Protein AF-A0A0R2QUX4-F1 (afdb_monomer_lite)

Sequence (357 aa):
MTDDYILVKKSEFIKSAIEKLKELKKSTILVEENGQVCGIITEKDILKRVAFNANEQTTVNQVMSQPVKFVYDDDLLFHAVGKMRKLNLHHLPVFDMNSKVLGMIDMNTALTAELGDLVFQIDHMTYDEQDVSGLIKIKQQQIDLAENLLNRNVYPGDISYLLSFLNNVIYRRAIRLAEKRVKDKHIIKEIPNFSVIVMGSGGRMESFLHPDQDNGLIYETNVNEDPKKIDLYFEELAKDFTKTLDDCGIPLCKGDLMASNLLWRKSLPEWKAQVEQWLKNHAPQDMRHIDMLYDFRSVYGKIELAEELRSFINDKLQEKKLLKFLYFSEEES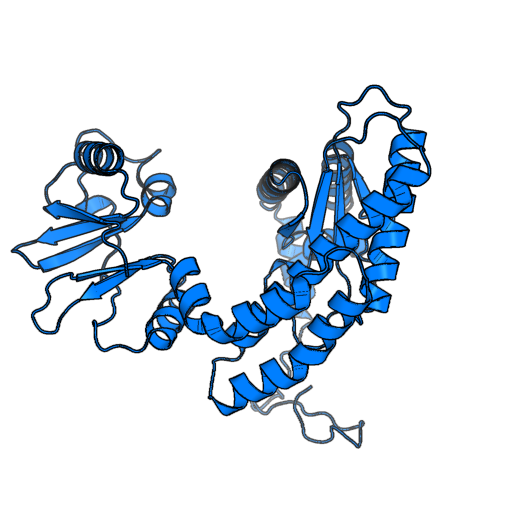DAAIGFFGQFIVEKNDNENKGFLN

Radius of gyration: 24.09 Å; chains: 1; bounding box: 62×50×66 Å

Structure (mmCIF, N/CA/C/O backbone):
data_AF-A0A0R2QUX4-F1
#
_entry.id   AF-A0A0R2QUX4-F1
#
loop_
_atom_site.group_PDB
_atom_site.id
_atom_site.type_symbol
_atom_site.label_atom_id
_atom_site.label_alt_id
_atom_site.label_comp_id
_atom_site.label_asym_id
_atom_site.label_entity_id
_atom_site.label_seq_id
_atom_site.pdbx_PDB_ins_code
_atom_site.Cartn_x
_atom_site.Cartn_y
_atom_site.Cartn_z
_atom_site.occupancy
_atom_site.B_iso_or_equiv
_atom_site.auth_seq_id
_atom_site.auth_comp_id
_atom_site.auth_asym_id
_atom_site.auth_atom_id
_atom_site.pdbx_PDB_model_num
ATOM 1 N N . MET A 1 1 ? -13.167 -12.373 19.290 1.00 83.06 1 MET A N 1
ATOM 2 C CA . MET A 1 1 ? -12.954 -11.251 20.231 1.00 83.06 1 MET A CA 1
ATOM 3 C C . MET A 1 1 ? -11.770 -11.561 21.132 1.00 83.06 1 MET A C 1
ATOM 5 O O . MET A 1 1 ? -11.431 -12.731 21.273 1.00 83.06 1 MET A O 1
ATOM 9 N N . THR A 1 2 ? -11.132 -10.540 21.692 1.00 87.44 2 THR A N 1
ATOM 10 C CA . THR A 1 2 ? -9.950 -10.641 22.557 1.00 87.44 2 THR A CA 1
ATOM 11 C C . THR A 1 2 ? -10.144 -9.808 23.822 1.00 87.44 2 THR A C 1
ATOM 13 O O . THR A 1 2 ? -10.919 -8.852 23.830 1.00 87.44 2 THR A O 1
ATOM 16 N N . ASP A 1 3 ? -9.378 -10.101 24.871 1.00 91.00 3 ASP A N 1
ATOM 17 C CA . ASP A 1 3 ? -9.329 -9.270 26.082 1.00 91.00 3 ASP A CA 1
ATOM 18 C C . ASP A 1 3 ? -8.387 -8.068 25.905 1.00 91.00 3 ASP A C 1
ATOM 20 O O . ASP A 1 3 ? -7.666 -7.696 26.832 1.00 91.00 3 ASP A O 1
ATOM 24 N N . ASP A 1 4 ? -8.291 -7.499 24.699 1.00 91.31 4 ASP A N 1
ATOM 25 C CA . ASP A 1 4 ? -7.325 -6.444 24.373 1.00 91.31 4 ASP A CA 1
ATOM 26 C C . ASP A 1 4 ? -7.782 -5.045 24.824 1.00 91.31 4 ASP A C 1
ATOM 28 O O . ASP A 1 4 ? -7.896 -4.095 24.049 1.00 91.31 4 ASP A O 1
ATOM 32 N N . TYR A 1 5 ? -8.105 -4.931 26.110 1.00 95.44 5 TYR A N 1
ATOM 33 C CA . TYR A 1 5 ? -8.496 -3.677 26.729 1.00 95.44 5 TYR A CA 1
ATOM 34 C C . TYR A 1 5 ? -8.124 -3.621 28.212 1.00 95.44 5 TYR A C 1
ATOM 36 O O . TYR A 1 5 ? -7.917 -4.640 28.872 1.00 95.44 5 TYR A O 1
ATOM 44 N N . ILE A 1 6 ? -8.084 -2.404 28.752 1.00 96.56 6 ILE A N 1
ATOM 45 C CA . ILE A 1 6 ? -8.136 -2.143 30.192 1.00 96.56 6 ILE A CA 1
ATOM 46 C C . ILE A 1 6 ? -9.386 -1.329 30.526 1.00 96.56 6 ILE A C 1
ATOM 48 O O . ILE A 1 6 ? -9.830 -0.517 29.715 1.00 96.56 6 ILE A O 1
ATOM 52 N N . LEU A 1 7 ? -9.922 -1.512 31.733 1.00 95.69 7 LEU A N 1
ATOM 53 C CA . LEU A 1 7 ? -10.967 -0.651 32.292 1.00 95.69 7 LEU A CA 1
ATOM 54 C C . LEU A 1 7 ? -10.357 0.348 33.277 1.00 95.69 7 LEU A C 1
ATOM 56 O O . LEU A 1 7 ? -9.513 -0.014 34.114 1.00 95.69 7 LEU A O 1
ATOM 60 N N . VAL A 1 8 ? -10.784 1.602 33.153 1.00 96.88 8 VAL A N 1
ATOM 61 C CA . VAL A 1 8 ? -10.384 2.729 34.007 1.00 96.88 8 VAL A CA 1
ATOM 62 C C . VAL A 1 8 ? -11.590 3.614 34.307 1.00 96.88 8 VAL A C 1
ATOM 64 O O . VAL A 1 8 ? -12.500 3.744 33.488 1.00 96.88 8 VAL A O 1
ATOM 67 N N . LYS A 1 9 ? -11.605 4.264 35.471 1.00 96.94 9 LYS A N 1
ATOM 68 C CA . LYS A 1 9 ? -12.654 5.226 35.824 1.00 96.94 9 LYS A CA 1
ATOM 69 C C . LYS A 1 9 ? -12.468 6.529 35.057 1.00 96.94 9 LYS A C 1
ATOM 71 O O . LYS A 1 9 ? -11.354 7.011 34.879 1.00 96.94 9 LYS A O 1
ATOM 76 N N . LYS A 1 10 ? -13.580 7.174 34.712 1.00 95.75 10 LYS A N 1
ATOM 77 C CA . LYS A 1 10 ? -13.631 8.474 34.020 1.00 95.75 10 LYS A CA 1
ATOM 78 C C . LYS A 1 10 ? -12.779 9.583 34.657 1.00 95.75 10 LYS A C 1
ATOM 80 O O . LYS A 1 10 ? -12.284 10.458 33.949 1.00 95.75 10 LYS A O 1
ATOM 85 N N . SER A 1 11 ? -12.592 9.547 35.976 1.00 95.00 11 SER A N 1
ATOM 86 C CA . SER A 1 11 ? -11.791 10.517 36.731 1.00 95.00 11 SER A CA 1
ATOM 87 C C . SER A 1 11 ? -10.290 10.206 36.781 1.00 95.00 11 SER A C 1
ATOM 89 O O . SER A 1 11 ? -9.542 10.994 37.352 1.00 95.00 11 SER A O 1
ATOM 91 N N . GLU A 1 12 ? -9.840 9.061 36.262 1.00 96.69 12 GLU A N 1
ATOM 92 C CA . GLU A 1 12 ? -8.424 8.686 36.289 1.00 96.69 12 GLU A CA 1
ATOM 93 C C . GLU A 1 12 ? -7.586 9.549 35.337 1.00 96.69 12 GLU A C 1
ATOM 95 O O . GLU A 1 12 ? -8.049 10.008 34.286 1.00 96.69 12 GLU A O 1
ATOM 100 N N . PHE A 1 13 ? -6.324 9.763 35.712 1.00 97.06 13 PHE A N 1
ATOM 101 C CA . PHE A 1 13 ? -5.363 10.488 34.889 1.00 97.06 13 PHE A CA 1
ATOM 102 C C . PHE A 1 13 ? -4.908 9.639 33.702 1.00 97.06 13 PHE A C 1
ATOM 104 O O . PHE A 1 13 ? -4.605 8.452 33.843 1.00 97.06 13 PHE A O 1
ATOM 111 N N . ILE A 1 14 ? -4.799 10.269 32.528 1.00 96.44 14 ILE A N 1
ATOM 112 C CA . ILE A 1 14 ? -4.415 9.581 31.290 1.00 96.44 14 ILE A CA 1
ATOM 113 C C . ILE A 1 14 ? -3.019 8.953 31.387 1.00 96.44 14 ILE A C 1
ATOM 115 O O . ILE A 1 14 ? -2.798 7.869 30.857 1.00 96.44 14 ILE A O 1
ATOM 119 N N . LYS A 1 15 ? -2.095 9.589 32.119 1.00 94.56 15 LYS A N 1
ATOM 120 C CA . LYS A 1 15 ? -0.733 9.085 32.342 1.00 94.56 15 LYS A CA 1
ATOM 121 C C . LYS A 1 15 ? -0.748 7.706 33.012 1.00 94.56 15 LYS A C 1
ATOM 123 O O . LYS A 1 15 ? -0.183 6.762 32.470 1.00 94.56 15 LYS A O 1
ATOM 128 N N . SER A 1 16 ? -1.476 7.573 34.121 1.00 94.94 16 SER A N 1
ATOM 129 C CA . SER A 1 16 ? -1.623 6.304 34.845 1.00 94.94 16 SER A CA 1
ATOM 130 C C . SER A 1 16 ? -2.344 5.243 34.010 1.00 94.94 16 SER A C 1
ATOM 132 O O . SER A 1 16 ? -1.977 4.071 34.046 1.00 94.94 16 SER A O 1
ATOM 134 N N . ALA A 1 17 ? -3.336 5.647 33.209 1.00 96.12 17 ALA A N 1
ATOM 135 C CA . ALA A 1 17 ? -4.025 4.732 32.304 1.00 96.12 17 ALA A CA 1
ATOM 136 C C . ALA A 1 17 ? -3.086 4.187 31.208 1.00 96.12 17 ALA A C 1
ATOM 138 O O . ALA A 1 17 ? -3.115 2.992 30.930 1.00 96.12 17 ALA A O 1
ATOM 139 N N . ILE A 1 18 ? -2.212 5.023 30.631 1.00 95.50 18 ILE A N 1
ATOM 140 C CA . ILE A 1 18 ? -1.210 4.607 29.632 1.00 95.50 18 ILE A CA 1
ATOM 141 C C . ILE A 1 18 ? -0.134 3.705 30.252 1.00 95.50 18 ILE A C 1
ATOM 143 O O . ILE A 1 18 ? 0.276 2.726 29.629 1.00 95.50 18 ILE A O 1
ATOM 147 N N . GLU A 1 19 ? 0.314 3.995 31.476 1.00 94.56 19 GLU A N 1
ATOM 148 C CA . GLU A 1 19 ? 1.256 3.136 32.207 1.00 94.56 19 GLU A CA 1
ATOM 149 C C . GLU A 1 19 ? 0.671 1.733 32.413 1.00 94.56 19 GLU A C 1
ATOM 151 O O . GLU A 1 19 ? 1.313 0.741 32.066 1.00 94.56 19 GLU A O 1
ATOM 156 N N . LYS A 1 20 ? -0.586 1.659 32.866 1.00 95.75 20 LYS A N 1
ATOM 157 C CA . LYS A 1 20 ? -1.326 0.401 33.024 1.00 95.75 20 LYS A CA 1
ATOM 158 C C . LYS A 1 20 ? -1.537 -0.321 31.690 1.00 95.75 20 LYS A C 1
ATOM 160 O O . LYS A 1 20 ? -1.396 -1.540 31.623 1.00 95.75 20 LYS A O 1
ATOM 165 N N . LEU A 1 21 ? -1.848 0.421 30.625 1.00 95.06 21 LEU A N 1
ATOM 166 C CA . LEU A 1 21 ? -2.025 -0.111 29.271 1.00 95.06 21 LEU A CA 1
ATOM 167 C C . LEU A 1 21 ? -0.736 -0.796 28.782 1.00 95.06 21 LEU A C 1
ATOM 169 O O . LEU A 1 21 ? -0.772 -1.931 28.304 1.00 95.06 21 LEU A O 1
ATOM 173 N N . LYS A 1 22 ? 0.410 -0.135 28.987 1.00 93.62 22 LYS A N 1
ATOM 174 C CA . LYS A 1 22 ? 1.741 -0.653 28.650 1.00 93.62 22 LYS A CA 1
ATOM 175 C C . LYS A 1 22 ? 2.120 -1.874 29.488 1.00 93.62 22 LYS A C 1
ATOM 177 O O . LYS A 1 22 ? 2.614 -2.853 28.933 1.00 93.62 22 LYS A O 1
ATOM 182 N N . GLU A 1 23 ? 1.915 -1.822 30.804 1.00 94.88 23 GLU A N 1
ATOM 183 C CA . GLU A 1 23 ? 2.241 -2.920 31.725 1.00 94.88 23 GLU A CA 1
ATOM 184 C C . GLU A 1 23 ? 1.475 -4.199 31.366 1.00 94.88 23 GLU A C 1
ATOM 186 O O . GLU A 1 23 ? 2.059 -5.280 31.278 1.00 94.88 23 GLU A O 1
ATOM 191 N N . LEU A 1 24 ? 0.179 -4.058 31.082 1.00 93.81 24 LEU A N 1
ATOM 192 C CA . LEU A 1 24 ? -0.704 -5.171 30.738 1.00 93.81 24 LEU A CA 1
ATOM 193 C C . LEU A 1 24 ? -0.629 -5.583 29.259 1.00 93.81 24 LEU A C 1
ATOM 195 O O . LEU A 1 24 ? -1.313 -6.531 28.870 1.00 93.81 24 LEU A O 1
ATOM 199 N N . LYS A 1 25 ? 0.204 -4.902 28.455 1.00 92.69 25 LYS A N 1
ATOM 200 C CA . LYS A 1 25 ? 0.377 -5.123 27.009 1.00 92.69 25 LYS A CA 1
ATOM 201 C C . LYS A 1 25 ? -0.960 -5.154 26.265 1.00 92.69 25 LYS A C 1
ATOM 203 O O . LYS A 1 25 ? -1.260 -6.114 25.557 1.00 92.69 25 LYS A O 1
ATOM 208 N N . LYS A 1 26 ? -1.772 -4.126 26.493 1.00 93.19 26 LYS A N 1
ATOM 209 C CA . LYS A 1 26 ? -3.070 -3.930 25.841 1.00 93.19 26 LYS A CA 1
ATOM 210 C C . LYS A 1 26 ? -3.000 -2.737 24.892 1.00 93.19 26 LYS A C 1
ATOM 212 O O . LYS A 1 26 ? -2.132 -1.888 25.068 1.00 93.19 26 LYS A O 1
ATOM 217 N N . SER A 1 27 ? -3.939 -2.630 23.958 1.00 90.12 27 SER A N 1
ATOM 218 C CA . SER A 1 27 ? -3.966 -1.529 22.976 1.00 90.12 27 SER A CA 1
ATOM 219 C C . SER A 1 27 ? -5.180 -0.597 23.095 1.00 90.12 27 SER A C 1
ATOM 221 O O . SER A 1 27 ? -5.194 0.489 22.507 1.00 90.12 27 SER A O 1
ATOM 223 N N . THR A 1 28 ? -6.189 -0.955 23.900 1.00 94.88 28 THR A N 1
ATOM 224 C CA . THR A 1 28 ? -7.402 -0.139 24.095 1.00 94.88 28 THR A CA 1
ATOM 225 C C . THR A 1 28 ? -7.674 0.183 25.569 1.00 94.88 28 THR A C 1
ATOM 227 O O . THR A 1 28 ? -7.522 -0.655 26.455 1.00 94.88 28 THR A O 1
ATOM 230 N N . ILE A 1 29 ? -8.136 1.403 25.847 1.00 97.06 29 ILE A N 1
ATOM 231 C CA . ILE A 1 29 ? -8.654 1.819 27.154 1.00 97.06 29 ILE A CA 1
ATOM 232 C C . ILE A 1 29 ? -10.165 2.020 27.025 1.00 97.06 29 ILE A C 1
ATOM 234 O O . ILE A 1 29 ? -10.618 2.863 26.248 1.00 97.06 29 ILE A O 1
ATOM 238 N N . LEU A 1 30 ? -10.941 1.282 27.813 1.00 97.19 30 LEU A N 1
ATOM 239 C CA . LEU A 1 30 ? -12.366 1.524 28.009 1.00 97.19 30 LEU A CA 1
ATOM 240 C C . LEU A 1 30 ? -12.574 2.312 29.300 1.00 97.19 30 LEU A C 1
ATOM 242 O O . LEU A 1 30 ? -12.010 1.997 30.349 1.00 97.19 30 LEU A O 1
ATOM 246 N N . VAL A 1 31 ? -13.368 3.372 29.199 1.00 97.25 31 VAL A N 1
ATOM 247 C CA . VAL A 1 31 ? -13.615 4.314 30.288 1.00 97.25 31 VAL A CA 1
ATOM 248 C C . VAL A 1 31 ? -14.982 4.034 30.884 1.00 97.25 31 VAL A C 1
ATOM 250 O O . VAL A 1 31 ? -15.975 4.033 30.158 1.00 97.25 31 VAL A O 1
ATOM 253 N N . GLU A 1 32 ? -15.034 3.839 32.198 1.00 95.06 32 GLU A N 1
ATOM 254 C CA . GLU A 1 32 ? -16.258 3.565 32.948 1.00 95.06 32 GLU A CA 1
ATOM 255 C C . GLU A 1 32 ? -16.668 4.713 33.875 1.00 95.06 32 GLU A C 1
ATOM 257 O O . GLU A 1 32 ? -15.847 5.389 34.505 1.00 95.06 32 GLU A O 1
ATOM 262 N N . GLU A 1 33 ? -17.979 4.876 34.024 1.00 94.06 33 GLU A N 1
ATOM 263 C CA . GLU A 1 33 ? -18.625 5.712 35.029 1.00 94.06 33 GLU A CA 1
ATOM 264 C C . GLU A 1 33 ? -19.802 4.928 35.623 1.00 94.06 33 GLU A C 1
ATOM 266 O O . GLU A 1 33 ? -20.635 4.401 34.893 1.00 94.06 33 GLU A O 1
ATOM 271 N N . ASN A 1 34 ? -19.857 4.803 36.953 1.00 88.44 34 ASN A N 1
ATOM 272 C CA . ASN A 1 34 ? -20.909 4.061 37.667 1.00 88.44 34 ASN A CA 1
ATOM 273 C C . ASN A 1 34 ? -21.119 2.608 37.185 1.00 88.44 34 ASN A C 1
ATOM 275 O O . ASN A 1 34 ? -22.238 2.103 37.198 1.00 88.44 34 ASN A O 1
ATOM 279 N N . GLY A 1 35 ? -20.040 1.933 36.773 1.00 84.06 35 GLY A N 1
ATOM 280 C CA . GLY A 1 35 ? -20.087 0.547 36.292 1.00 84.06 35 GLY A CA 1
ATOM 281 C C . GLY A 1 35 ? -20.598 0.388 34.858 1.00 84.06 35 GLY A C 1
ATOM 282 O O . GLY A 1 35 ? -20.882 -0.731 34.448 1.00 84.06 35 GLY A O 1
ATOM 283 N N . GLN A 1 36 ? -20.723 1.484 34.103 1.00 88.50 36 GLN A N 1
ATOM 284 C CA . GLN A 1 36 ? -21.051 1.463 32.679 1.00 88.50 36 GLN A CA 1
ATOM 285 C C . GLN A 1 36 ? -19.925 2.086 31.863 1.00 88.50 36 GLN A C 1
ATOM 287 O O . GLN A 1 36 ? -19.406 3.150 32.207 1.00 88.50 36 GLN A O 1
ATOM 292 N N . VAL A 1 37 ? -19.577 1.448 30.748 1.00 94.31 37 VAL A N 1
ATOM 293 C CA . VAL A 1 37 ? -18.603 1.992 29.801 1.00 94.31 37 VAL A CA 1
ATOM 294 C C . VAL A 1 37 ? -19.206 3.183 29.061 1.00 94.31 37 VAL A C 1
ATOM 296 O O . VAL A 1 37 ? -20.216 3.063 28.370 1.00 94.31 37 VAL A O 1
ATOM 299 N N . CYS A 1 38 ? -18.561 4.338 29.190 1.00 94.56 38 CYS A N 1
ATOM 300 C CA . CYS A 1 38 ? -18.996 5.610 28.622 1.00 94.56 38 CYS A CA 1
ATOM 301 C C . CYS A 1 38 ? -18.001 6.209 27.615 1.00 94.56 38 CYS A C 1
ATOM 303 O O . CYS A 1 38 ? -18.373 7.113 26.864 1.00 94.56 38 CYS A O 1
ATOM 305 N N . GLY A 1 39 ? -16.769 5.689 27.538 1.00 96.25 39 GLY A N 1
ATOM 306 C CA . GLY A 1 39 ? -15.757 6.165 26.592 1.00 96.25 39 GLY A CA 1
ATOM 307 C C . GLY A 1 39 ? -14.762 5.099 26.138 1.00 96.25 39 GLY A C 1
ATOM 308 O O . GLY A 1 39 ? -14.631 4.041 26.749 1.00 96.25 39 GLY A O 1
ATOM 309 N N . ILE A 1 40 ? -14.050 5.399 25.052 1.00 96.94 40 ILE A N 1
ATOM 310 C CA . ILE A 1 40 ? -12.970 4.568 24.501 1.00 96.94 40 ILE A CA 1
ATOM 311 C C . ILE A 1 40 ? -11.779 5.443 24.088 1.00 96.94 40 ILE A C 1
ATOM 313 O O . ILE A 1 40 ? -11.966 6.548 23.571 1.00 96.94 40 ILE A O 1
ATOM 317 N N . ILE A 1 41 ? -10.559 4.957 24.314 1.00 96.25 41 ILE A N 1
ATOM 318 C CA . ILE A 1 41 ? -9.304 5.560 23.847 1.00 96.25 41 ILE A CA 1
ATOM 319 C C . ILE A 1 41 ? -8.455 4.452 23.219 1.00 96.25 41 ILE A C 1
ATOM 321 O O . ILE A 1 41 ? -8.202 3.425 23.845 1.00 96.25 41 ILE A O 1
ATOM 325 N N . THR A 1 42 ? -8.002 4.673 21.988 1.00 92.75 42 THR A N 1
ATOM 326 C CA . THR A 1 42 ? -7.105 3.764 21.254 1.00 92.75 42 THR A CA 1
ATOM 327 C C . THR A 1 42 ? -5.679 4.319 21.201 1.00 92.75 42 THR A C 1
ATOM 329 O O . THR A 1 42 ? -5.465 5.509 21.438 1.00 92.75 42 THR A O 1
ATOM 332 N N . GLU A 1 43 ? -4.694 3.510 20.804 1.00 90.12 43 GLU A N 1
ATOM 333 C CA . GLU A 1 43 ? -3.321 3.981 20.528 1.00 90.12 43 GLU A CA 1
ATOM 334 C C . GLU A 1 43 ? -3.284 5.183 19.568 1.00 90.12 43 GLU A C 1
ATOM 336 O O . GLU A 1 43 ? -2.550 6.152 19.775 1.00 90.12 43 GLU A O 1
ATOM 341 N N . LYS A 1 44 ? -4.150 5.177 18.548 1.00 86.44 44 LYS A N 1
ATOM 342 C CA . LYS A 1 44 ? -4.287 6.288 17.599 1.00 86.44 44 LYS A CA 1
ATOM 343 C C . LYS A 1 44 ? -4.794 7.562 18.274 1.00 86.44 44 LYS A C 1
ATOM 345 O O . LYS A 1 44 ? -4.344 8.653 17.924 1.00 86.44 44 LYS A O 1
ATOM 350 N N . ASP A 1 45 ? -5.712 7.447 19.233 1.00 91.00 45 ASP A N 1
ATOM 351 C CA . ASP A 1 45 ? -6.179 8.592 20.021 1.00 91.00 45 ASP A CA 1
ATOM 352 C C . ASP A 1 45 ? -5.083 9.110 20.958 1.00 91.00 45 ASP A C 1
ATOM 354 O O . ASP A 1 45 ? -4.941 10.323 21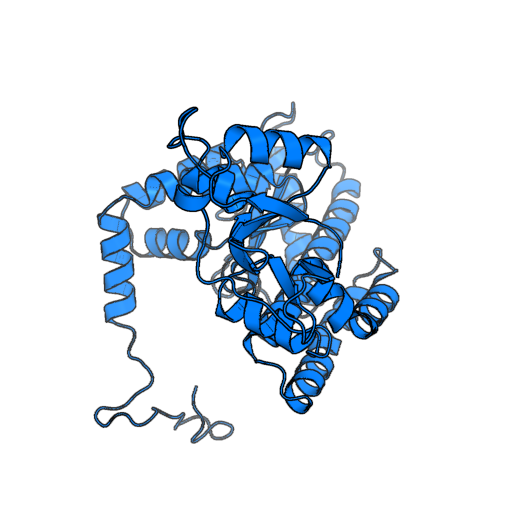.098 1.00 91.00 45 ASP A O 1
ATOM 358 N N . ILE A 1 46 ? -4.262 8.224 21.535 1.00 92.19 46 ILE A N 1
ATOM 359 C CA . ILE A 1 46 ? -3.102 8.610 22.353 1.00 92.19 46 ILE A CA 1
ATOM 360 C C . ILE A 1 46 ? -2.131 9.457 21.521 1.00 92.19 46 ILE A C 1
ATOM 362 O O . ILE A 1 46 ? -1.771 10.563 21.928 1.00 92.19 46 ILE A O 1
ATOM 366 N N . LEU A 1 47 ? -1.769 9.001 20.320 1.00 88.31 47 LEU A N 1
ATOM 367 C CA . LEU A 1 47 ? -0.883 9.756 19.428 1.00 88.31 47 LEU A CA 1
ATOM 368 C C . LEU A 1 47 ? -1.488 11.101 19.004 1.00 88.31 47 LEU A C 1
ATOM 370 O O . LEU A 1 47 ? -0.798 12.117 19.004 1.00 88.31 47 LEU A O 1
ATOM 374 N N . LYS A 1 48 ? -2.783 11.128 18.666 1.00 87.88 48 LYS A N 1
ATOM 375 C CA . LYS A 1 48 ? -3.448 12.337 18.156 1.00 87.88 48 LYS A CA 1
ATOM 376 C C . LYS A 1 48 ? -3.787 13.368 19.231 1.00 87.88 48 LYS A C 1
ATOM 378 O O . LYS A 1 48 ? -3.745 14.564 18.956 1.00 87.88 48 LYS A O 1
ATOM 383 N N . ARG A 1 49 ? -4.204 12.926 20.419 1.00 89.12 49 ARG A N 1
ATOM 384 C CA . ARG A 1 49 ? -4.817 13.786 21.447 1.00 89.12 49 ARG A CA 1
ATOM 385 C C . ARG A 1 49 ? -3.988 13.895 22.719 1.00 89.12 49 ARG A C 1
ATOM 387 O O . ARG A 1 49 ? -4.183 14.858 23.446 1.00 89.12 49 ARG A O 1
ATOM 394 N N . VAL A 1 50 ? -3.085 12.953 22.996 1.00 88.69 50 VAL A N 1
ATOM 395 C CA . VAL A 1 50 ? -2.349 12.905 24.270 1.00 88.69 50 VAL A CA 1
ATOM 396 C C . VAL A 1 50 ? -0.893 13.322 24.096 1.00 88.69 50 VAL A C 1
ATOM 398 O O . VAL A 1 50 ? -0.453 14.220 24.806 1.00 88.69 50 VAL A O 1
ATOM 401 N N . ALA A 1 51 ? -0.171 12.739 23.132 1.00 83.50 51 ALA A N 1
ATOM 402 C CA . ALA A 1 51 ? 1.290 12.848 23.014 1.00 83.50 51 ALA A CA 1
ATOM 403 C C . ALA A 1 51 ? 1.851 14.287 23.037 1.00 83.50 51 ALA A C 1
ATOM 405 O O . ALA A 1 51 ? 2.947 14.496 23.550 1.00 83.50 51 ALA A O 1
ATOM 406 N N . PHE A 1 52 ? 1.096 15.270 22.532 1.00 81.44 52 PHE A N 1
ATOM 407 C CA . PHE A 1 52 ? 1.524 16.676 22.467 1.00 81.44 52 PHE A CA 1
ATOM 408 C C . PHE A 1 52 ? 0.612 17.662 23.209 1.00 81.44 52 PHE A C 1
ATOM 410 O O . PHE A 1 52 ? 0.969 18.830 23.336 1.00 81.44 52 PHE A O 1
ATOM 417 N N . ASN A 1 53 ? -0.551 17.218 23.698 1.00 81.56 53 ASN A N 1
ATOM 418 C CA . ASN A 1 53 ? -1.580 18.115 24.243 1.00 81.56 53 ASN A CA 1
ATOM 419 C C . ASN A 1 53 ? -1.948 17.821 25.706 1.00 81.56 53 ASN A C 1
ATOM 421 O O . ASN A 1 53 ? -2.612 18.643 26.335 1.00 81.56 53 ASN A O 1
ATOM 425 N N . ALA A 1 54 ? -1.548 16.670 26.257 1.00 86.38 54 ALA A N 1
ATOM 426 C CA . ALA A 1 54 ? -1.868 16.296 27.630 1.00 86.38 54 ALA A CA 1
ATOM 427 C C . ALA A 1 54 ? -0.764 16.704 28.617 1.00 86.38 54 ALA A C 1
ATOM 429 O O . ALA A 1 54 ? 0.427 16.636 28.323 1.00 86.38 54 ALA A O 1
ATOM 430 N N . ASN A 1 55 ? -1.180 17.073 29.825 1.00 90.62 55 ASN A N 1
ATOM 431 C CA . ASN A 1 55 ? -0.320 17.300 30.984 1.00 90.62 55 ASN A CA 1
ATOM 432 C C . ASN A 1 55 ? -0.624 16.278 32.097 1.00 90.62 55 ASN A C 1
ATOM 434 O O . ASN A 1 55 ? -1.516 15.439 31.966 1.00 90.62 55 ASN A O 1
ATOM 438 N N . GLU A 1 56 ? 0.088 16.359 33.222 1.00 86.75 56 GLU A N 1
ATOM 439 C CA . GLU A 1 56 ? -0.063 15.401 34.331 1.00 86.75 56 GLU A CA 1
ATOM 440 C C . GLU A 1 56 ? -1.450 15.404 34.992 1.00 86.75 56 GLU A C 1
ATOM 442 O O . GLU A 1 56 ? -1.820 14.429 35.637 1.00 86.75 56 GLU A O 1
ATOM 447 N N . GLN A 1 57 ? -2.231 16.472 34.812 1.00 91.81 57 GLN A N 1
ATOM 448 C CA . GLN A 1 57 ? -3.586 16.606 35.352 1.00 91.81 57 GLN A CA 1
ATOM 449 C C . GLN A 1 57 ? -4.670 16.201 34.343 1.00 91.81 57 GLN A C 1
ATOM 451 O O . GLN A 1 57 ? -5.857 16.224 34.668 1.00 91.81 57 GLN A O 1
ATOM 456 N N . THR A 1 58 ? -4.286 15.844 33.114 1.00 94.50 58 THR A N 1
ATOM 457 C CA . THR A 1 58 ? -5.237 15.475 32.063 1.00 94.50 58 THR A CA 1
ATOM 458 C C . THR A 1 58 ? -5.898 14.143 32.407 1.00 94.50 58 THR A C 1
ATOM 460 O O . THR A 1 58 ? -5.230 13.151 32.703 1.00 94.50 58 THR A O 1
ATOM 463 N N . THR A 1 59 ? -7.227 14.112 32.376 1.00 96.56 59 THR A N 1
ATOM 464 C CA . THR A 1 59 ? -8.015 12.911 32.698 1.00 96.56 59 THR A CA 1
ATOM 465 C C . THR A 1 59 ? -8.418 12.160 31.437 1.00 96.56 59 THR A C 1
ATOM 467 O O . THR A 1 59 ? -8.492 12.739 30.353 1.00 96.56 59 THR A O 1
ATOM 470 N N . VAL A 1 60 ? -8.734 10.870 31.570 1.00 96.44 60 VAL A N 1
ATOM 471 C CA . VAL A 1 60 ? -9.228 10.052 30.448 1.00 96.44 60 VAL A CA 1
ATOM 472 C C . VAL A 1 60 ? -10.500 10.641 29.822 1.00 96.44 60 VAL A C 1
ATOM 474 O O . VAL A 1 60 ? -10.641 10.640 28.602 1.00 96.44 60 VAL A O 1
ATOM 477 N N . ASN A 1 61 ? -11.373 11.254 30.629 1.00 96.50 61 ASN A N 1
ATOM 478 C CA . ASN A 1 61 ? -12.594 11.925 30.171 1.00 96.50 61 ASN A CA 1
ATOM 479 C C . ASN A 1 61 ? -12.347 13.030 29.134 1.00 96.50 61 ASN A C 1
ATOM 481 O O . ASN A 1 61 ? -13.173 13.253 28.255 1.00 96.50 61 ASN A O 1
ATOM 485 N N . GLN A 1 62 ? -11.225 13.743 29.246 1.00 94.75 62 GLN A N 1
ATOM 486 C CA . GLN A 1 62 ? -10.915 14.876 28.372 1.00 94.75 62 GLN A CA 1
ATOM 487 C C . GLN A 1 62 ? -10.453 14.438 26.979 1.00 94.75 62 GLN A C 1
ATOM 489 O O . GLN A 1 62 ? -10.506 15.232 26.044 1.00 94.75 62 GLN A O 1
ATOM 494 N N . VAL A 1 63 ? -9.999 13.190 26.835 1.00 95.06 63 VAL A N 1
ATOM 495 C CA . VAL A 1 63 ? -9.389 12.684 25.596 1.00 95.06 63 VAL A CA 1
ATOM 496 C C . VAL A 1 63 ? -10.138 11.497 24.984 1.00 95.06 63 VAL A C 1
ATOM 498 O O . VAL A 1 63 ? -9.894 11.167 23.820 1.00 95.06 63 VAL A O 1
ATOM 501 N N . MET A 1 64 ? -11.073 10.885 25.718 1.00 95.69 64 MET A N 1
ATOM 502 C CA . MET A 1 64 ? -11.884 9.762 25.242 1.00 95.69 64 MET A CA 1
ATOM 503 C C . MET A 1 64 ? -12.833 10.133 24.104 1.00 95.69 64 MET A C 1
ATOM 505 O O . MET A 1 64 ? -13.329 11.254 23.998 1.00 95.69 64 MET A O 1
ATOM 509 N N . SER A 1 65 ? -13.116 9.152 23.255 1.00 94.69 65 SER A N 1
ATOM 510 C CA . SER A 1 65 ? -14.177 9.231 22.257 1.00 94.69 65 SER A CA 1
ATOM 511 C C . SER A 1 65 ? -15.501 8.772 22.872 1.00 94.69 65 SER A C 1
ATOM 513 O O . SER A 1 65 ? -15.561 7.725 23.518 1.00 94.69 65 SER A O 1
ATOM 515 N N . GLN A 1 66 ? -16.562 9.549 22.648 1.00 93.56 66 GLN A N 1
ATOM 516 C CA . GLN A 1 66 ? -17.925 9.270 23.107 1.00 93.56 66 GLN A CA 1
ATOM 517 C C . GLN A 1 66 ? -18.956 9.746 22.061 1.00 93.56 66 GLN A C 1
ATOM 519 O O . GLN A 1 66 ? -18.694 10.738 21.375 1.00 93.56 66 GLN A O 1
ATOM 524 N N . PRO A 1 67 ? -20.121 9.078 21.920 1.00 89.69 67 PRO A N 1
ATOM 525 C CA . PRO A 1 67 ? -20.520 7.839 22.600 1.00 89.69 67 PRO A CA 1
ATOM 526 C C . PRO A 1 67 ? -19.767 6.609 22.067 1.00 89.69 67 PRO A C 1
ATOM 528 O O . PRO A 1 67 ? -19.428 6.553 20.881 1.00 89.69 67 PRO A O 1
ATOM 531 N N . VAL A 1 68 ? -19.544 5.608 22.928 1.00 92.81 68 VAL A N 1
ATOM 532 C CA . VAL A 1 68 ? -18.881 4.351 22.540 1.00 92.81 68 VAL A CA 1
ATOM 533 C C . VAL A 1 68 ? -19.737 3.607 21.524 1.00 92.81 68 VAL A C 1
ATOM 535 O O . VAL A 1 68 ? -20.935 3.402 21.707 1.00 92.81 68 VAL A O 1
ATOM 538 N N . LYS A 1 69 ? -19.112 3.220 20.415 1.00 94.56 69 LYS A N 1
ATOM 539 C CA . LYS A 1 69 ? -19.718 2.366 19.395 1.00 94.56 69 LYS A CA 1
ATOM 540 C C . LYS A 1 69 ? -19.323 0.936 19.719 1.00 94.56 69 LYS A C 1
ATOM 542 O O . LYS A 1 69 ? -18.149 0.703 19.960 1.00 94.56 69 LYS A O 1
ATOM 547 N N . PHE A 1 70 ? -20.285 0.023 19.738 1.00 92.44 70 PHE A N 1
ATOM 548 C CA . PHE A 1 70 ? -20.101 -1.355 20.200 1.00 92.44 70 PHE A CA 1
ATOM 549 C C . PHE A 1 70 ? -20.9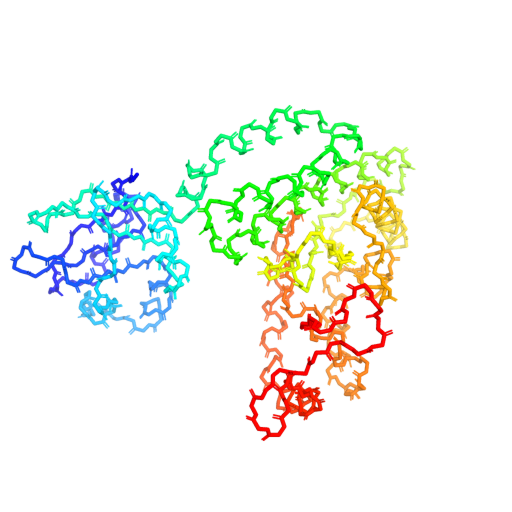76 -2.337 19.411 1.00 92.44 70 PHE A C 1
ATOM 551 O O . PHE A 1 70 ? -21.825 -1.891 18.640 1.00 92.44 70 PHE A O 1
ATOM 558 N N . VAL A 1 71 ? -20.796 -3.639 19.605 1.00 86.00 71 VAL A N 1
ATOM 559 C CA . VAL A 1 71 ? -21.707 -4.715 19.155 1.00 86.00 71 VAL A CA 1
ATOM 560 C C . VAL A 1 71 ? -22.088 -5.607 20.329 1.00 86.00 71 VAL A C 1
ATOM 562 O O . VAL A 1 71 ? -21.414 -5.573 21.361 1.00 86.00 71 VAL A O 1
ATOM 565 N N . TYR A 1 72 ? -23.168 -6.365 20.184 1.00 78.62 72 TYR A N 1
ATOM 566 C CA . TYR A 1 72 ? -23.525 -7.421 21.124 1.00 78.62 72 TYR A CA 1
ATOM 567 C C . TYR A 1 72 ? -22.788 -8.726 20.798 1.00 78.62 72 TYR A C 1
ATOM 569 O O . TYR A 1 72 ? -22.183 -8.865 19.737 1.00 78.62 72 TYR A O 1
ATOM 577 N N . ASP A 1 73 ? -22.771 -9.668 21.733 1.00 79.44 73 ASP A N 1
ATOM 578 C CA . ASP A 1 73 ? -22.098 -10.959 21.585 1.00 79.44 73 ASP A CA 1
ATOM 579 C C . ASP A 1 73 ? -22.835 -11.941 20.665 1.00 79.44 73 ASP A C 1
ATOM 581 O O . ASP A 1 73 ? -22.220 -12.866 20.134 1.00 79.44 73 ASP A O 1
ATOM 585 N N . ASP A 1 74 ? -24.123 -11.699 20.431 1.00 68.88 74 ASP A N 1
ATOM 586 C CA . ASP A 1 74 ? -24.961 -12.390 19.455 1.00 68.88 74 ASP A CA 1
ATOM 587 C C . ASP A 1 74 ? -25.013 -11.692 18.080 1.00 68.88 74 ASP A C 1
ATOM 589 O O . ASP A 1 74 ? -25.613 -12.227 17.141 1.00 68.88 74 ASP A O 1
ATOM 593 N N . ASP A 1 75 ? -24.348 -10.538 17.920 1.00 55.62 75 ASP A N 1
ATOM 594 C CA . ASP A 1 75 ? -24.189 -9.895 16.616 1.00 55.62 75 ASP A CA 1
ATOM 595 C C . ASP A 1 75 ? -23.310 -10.753 15.694 1.00 55.62 75 ASP A C 1
ATOM 597 O O . ASP A 1 75 ? -22.235 -11.239 16.054 1.00 55.62 75 ASP A O 1
ATOM 601 N N . LEU A 1 76 ? -23.735 -10.872 14.436 1.00 59.53 76 LEU A N 1
ATOM 602 C CA . LEU A 1 76 ? -22.949 -11.540 13.402 1.00 59.53 76 LEU A CA 1
ATOM 603 C C . LEU A 1 76 ? -21.637 -10.777 13.150 1.00 59.53 76 LEU A C 1
ATOM 605 O O . LEU A 1 76 ? -21.614 -9.545 13.102 1.00 59.53 76 LEU A O 1
ATOM 609 N N . LEU A 1 77 ? -20.532 -11.496 12.937 1.00 74.38 77 LEU A N 1
ATOM 610 C CA . LEU A 1 77 ? -19.206 -10.886 12.788 1.00 74.38 77 LEU A CA 1
ATOM 611 C C . LEU A 1 77 ? -19.141 -9.889 11.614 1.00 74.38 77 LEU A C 1
ATOM 613 O O . LEU A 1 77 ? -18.582 -8.798 11.769 1.00 74.38 77 LEU A O 1
ATOM 617 N N . PHE A 1 78 ? -19.798 -10.183 10.487 1.00 65.12 78 PHE A N 1
ATOM 618 C CA . PHE A 1 78 ? -19.914 -9.230 9.377 1.00 65.12 78 PHE A CA 1
ATOM 619 C C . PHE A 1 78 ? -20.634 -7.924 9.760 1.00 65.12 78 PHE A C 1
ATOM 621 O O . PHE A 1 78 ? -20.314 -6.867 9.212 1.00 65.12 78 PHE A O 1
ATOM 628 N N . HIS A 1 79 ? -21.574 -7.946 10.715 1.00 60.38 79 HIS A N 1
ATOM 629 C CA . HIS A 1 79 ? -22.225 -6.730 11.211 1.00 60.38 79 HIS A CA 1
ATOM 630 C C . HIS A 1 79 ? -21.218 -5.850 11.966 1.00 60.38 79 HIS A C 1
ATOM 632 O O . HIS A 1 79 ? -21.169 -4.637 11.743 1.00 60.38 79 HIS A O 1
ATOM 638 N N . ALA A 1 80 ? -20.344 -6.453 12.780 1.00 77.81 80 ALA A N 1
ATOM 639 C CA . ALA A 1 80 ? -19.255 -5.741 13.450 1.00 77.81 80 ALA A CA 1
ATOM 640 C C . ALA A 1 80 ? -18.258 -5.133 12.447 1.00 77.81 80 ALA A C 1
ATOM 642 O O . ALA A 1 80 ? -17.910 -3.955 12.563 1.00 77.81 80 ALA A O 1
ATOM 643 N N . VAL A 1 81 ? -17.859 -5.900 11.426 1.00 77.44 81 VAL A N 1
ATOM 644 C CA . VAL A 1 81 ? -16.998 -5.459 10.309 1.00 77.44 81 VAL A CA 1
ATOM 645 C C . VAL A 1 81 ? -17.607 -4.261 9.573 1.00 77.44 81 VAL A C 1
ATOM 647 O O . VAL A 1 81 ? -16.955 -3.223 9.426 1.00 77.44 81 VAL A O 1
ATOM 650 N N . GLY A 1 82 ? -18.878 -4.354 9.172 1.00 67.94 82 GLY A N 1
ATOM 651 C CA . GLY A 1 82 ? -19.580 -3.271 8.482 1.00 67.94 82 GLY A CA 1
ATOM 652 C C . GLY A 1 82 ? -19.720 -2.013 9.347 1.00 67.94 82 GLY A C 1
ATOM 653 O O . GLY A 1 82 ? -19.506 -0.891 8.876 1.00 67.94 82 GLY A O 1
ATOM 654 N N . LYS A 1 83 ? -20.007 -2.182 10.645 1.00 79.25 83 LYS A N 1
ATOM 655 C CA . LYS A 1 83 ? -20.101 -1.077 11.610 1.00 79.25 83 LYS A CA 1
ATOM 656 C C . LYS A 1 83 ? -18.762 -0.371 11.810 1.00 79.25 83 LYS A C 1
ATOM 658 O O . LYS A 1 83 ? -18.735 0.860 11.848 1.00 79.25 83 LYS A O 1
ATOM 663 N N . MET A 1 84 ? -17.664 -1.123 11.898 1.00 86.38 84 MET A N 1
ATOM 664 C CA . MET A 1 84 ? -16.311 -0.570 11.985 1.00 86.38 84 MET A CA 1
ATOM 665 C C . MET A 1 84 ? -15.959 0.250 10.743 1.00 86.38 84 MET A C 1
ATOM 667 O O . MET A 1 84 ? -15.544 1.398 10.881 1.00 86.38 84 MET A O 1
ATOM 671 N N . ARG A 1 85 ? -16.228 -0.260 9.536 1.00 72.88 85 ARG A N 1
ATOM 672 C CA . ARG A 1 85 ? -15.984 0.468 8.277 1.00 72.88 85 ARG A CA 1
ATOM 673 C C . ARG A 1 85 ? -16.786 1.759 8.166 1.00 72.88 85 ARG A C 1
ATOM 675 O O . ARG A 1 85 ? -16.200 2.822 7.973 1.00 72.88 85 ARG A O 1
ATOM 682 N N . LYS A 1 86 ? -18.109 1.689 8.364 1.00 73.69 86 LYS A N 1
ATOM 683 C CA . LYS A 1 86 ? -19.013 2.853 8.284 1.00 73.69 86 LYS A CA 1
ATOM 684 C C . LYS A 1 86 ? -18.580 3.996 9.204 1.00 73.69 86 LYS A C 1
ATOM 686 O O . LYS A 1 86 ? -18.824 5.161 8.906 1.00 73.69 86 LYS A O 1
ATOM 691 N N . LEU A 1 87 ? -17.977 3.656 10.339 1.00 82.00 87 LEU A N 1
ATOM 692 C CA . LEU A 1 87 ? -17.575 4.604 11.373 1.00 82.00 87 LEU A CA 1
ATOM 693 C C . LEU A 1 87 ? -16.055 4.853 11.399 1.00 82.00 87 LEU A C 1
ATOM 695 O O . LEU A 1 87 ? -15.583 5.569 12.281 1.00 82.00 87 LEU A O 1
ATOM 699 N N . ASN A 1 88 ? -15.300 4.290 10.446 1.00 80.56 88 ASN A N 1
ATOM 700 C CA . ASN A 1 88 ? -13.836 4.336 10.364 1.00 80.56 88 ASN A CA 1
ATOM 701 C C . ASN A 1 88 ? -13.128 3.933 11.679 1.00 80.56 88 ASN A C 1
ATOM 703 O O . ASN A 1 88 ? -12.179 4.576 12.139 1.00 80.56 88 ASN A O 1
ATOM 707 N N . LEU A 1 89 ? -13.625 2.869 12.309 1.00 86.50 89 LEU A N 1
ATOM 708 C CA . LEU A 1 89 ? -13.116 2.295 13.551 1.00 86.50 89 LEU A CA 1
ATOM 709 C C . LEU A 1 89 ? -12.262 1.066 13.246 1.00 86.50 89 LEU A C 1
ATOM 711 O O . LEU A 1 89 ? -12.528 0.341 12.297 1.00 86.50 89 LEU A O 1
ATOM 715 N N . HIS A 1 90 ? -11.234 0.838 14.060 1.00 85.69 90 HIS A N 1
ATOM 716 C CA . HIS A 1 90 ? -10.400 -0.373 13.983 1.00 85.69 90 HIS A CA 1
ATOM 717 C C . HIS A 1 90 ? -10.656 -1.330 15.149 1.00 85.69 90 HIS A C 1
ATOM 719 O O . HIS A 1 90 ? -10.289 -2.494 15.079 1.00 85.69 90 HIS A O 1
ATOM 725 N N . HIS A 1 91 ? -11.288 -0.825 16.207 1.00 91.75 91 HIS A N 1
ATOM 726 C CA . HIS A 1 91 ? -11.574 -1.553 17.428 1.00 91.75 91 HIS A CA 1
ATOM 727 C C . HIS A 1 91 ? -13.040 -1.339 17.789 1.00 91.75 91 HIS A C 1
ATOM 729 O O . HIS A 1 91 ? -13.524 -0.201 17.760 1.00 91.75 91 HIS A O 1
ATOM 735 N N . LEU A 1 92 ? -13.732 -2.418 18.141 1.00 93.94 92 LEU A N 1
ATOM 736 C CA . LEU A 1 92 ? -15.132 -2.386 18.539 1.00 93.94 92 LEU A CA 1
ATOM 737 C C . LEU A 1 92 ? -15.338 -3.236 19.800 1.00 93.94 92 LEU A C 1
ATOM 739 O O . LEU A 1 92 ? -15.084 -4.440 19.760 1.00 93.94 92 LEU A O 1
ATOM 743 N N . PRO A 1 93 ? -15.774 -2.647 20.922 1.00 95.12 93 PRO A N 1
ATOM 744 C CA . PRO A 1 93 ? -16.134 -3.405 22.112 1.00 95.12 93 PRO A CA 1
ATOM 745 C C . PRO A 1 93 ? -17.343 -4.306 21.867 1.00 95.12 93 PRO A C 1
ATOM 747 O O . PRO A 1 93 ? -18.275 -3.924 21.152 1.00 95.12 93 PRO A O 1
ATOM 750 N N . VAL A 1 94 ? -17.327 -5.470 22.509 1.00 93.62 94 VAL A N 1
ATOM 751 C CA . VAL A 1 94 ? -18.414 -6.453 22.521 1.00 93.62 94 VAL A CA 1
ATOM 752 C C . VAL A 1 94 ? -19.058 -6.446 23.900 1.00 93.62 94 VAL A C 1
ATOM 754 O O . VAL A 1 94 ? -18.351 -6.559 24.904 1.00 93.62 94 VAL A O 1
ATOM 757 N N . PHE A 1 95 ? -20.379 -6.315 23.953 1.00 85.69 95 PHE A N 1
ATOM 758 C CA . PHE A 1 95 ? -21.159 -6.327 25.190 1.00 85.69 95 PHE A CA 1
ATOM 759 C C . PHE A 1 95 ? -22.115 -7.512 25.236 1.00 85.69 95 PHE A C 1
ATOM 761 O O . PHE A 1 95 ? -22.603 -7.949 24.202 1.00 85.69 95 PHE A O 1
ATOM 768 N N . ASP A 1 96 ? -22.433 -7.976 26.440 1.00 77.81 96 ASP A N 1
ATOM 769 C CA . ASP A 1 96 ? -23.604 -8.821 26.651 1.00 77.81 96 ASP A CA 1
ATOM 770 C C . ASP A 1 96 ? -24.888 -7.978 26.790 1.00 77.81 96 ASP A C 1
ATOM 772 O O . ASP A 1 96 ? -24.874 -6.745 26.912 1.00 77.81 96 ASP A O 1
ATOM 776 N N . MET A 1 97 ? -26.027 -8.664 26.846 1.00 71.44 97 MET A N 1
ATOM 777 C CA . MET A 1 97 ? -27.340 -8.041 27.061 1.00 71.44 97 MET A CA 1
ATOM 778 C C . MET A 1 97 ? -27.486 -7.349 28.430 1.00 71.44 97 MET A C 1
ATOM 780 O O . MET A 1 97 ? -28.390 -6.534 28.614 1.00 71.44 97 MET A O 1
ATOM 784 N N . ASN A 1 98 ? -26.591 -7.620 29.386 1.00 74.31 98 ASN A N 1
ATOM 785 C CA . ASN A 1 98 ? -26.546 -6.972 30.699 1.00 74.31 98 ASN A CA 1
ATOM 786 C C . ASN A 1 98 ? -25.631 -5.733 30.714 1.00 74.31 98 ASN A C 1
ATOM 788 O O . ASN A 1 98 ? -25.343 -5.197 31.784 1.00 74.31 98 ASN A O 1
ATOM 792 N N . SER A 1 99 ? -25.188 -5.254 29.543 1.00 77.25 99 SER A N 1
ATOM 793 C CA . SER A 1 99 ? -24.268 -4.116 29.390 1.00 77.25 99 SER A CA 1
ATOM 794 C C . SER A 1 99 ? -22.883 -4.333 30.010 1.00 77.25 99 SER A C 1
ATOM 796 O O . SER A 1 99 ? -22.187 -3.367 30.331 1.00 77.25 99 SER A O 1
ATOM 798 N N . LYS A 1 100 ? -22.441 -5.587 30.134 1.00 84.88 100 LYS A N 1
ATOM 799 C CA . LYS A 1 100 ? -21.077 -5.932 30.534 1.00 84.88 100 LYS A CA 1
ATOM 800 C C . LYS A 1 100 ? -20.196 -6.108 29.299 1.00 84.88 100 LYS A C 1
ATOM 802 O O . LYS A 1 100 ? -20.580 -6.796 28.359 1.00 84.88 100 LYS A O 1
ATOM 807 N N . VAL A 1 101 ? -18.991 -5.537 29.317 1.00 93.06 101 VAL A N 1
ATOM 808 C CA . VAL A 1 101 ? -17.989 -5.781 28.265 1.00 93.06 101 VAL A CA 1
ATOM 809 C C . VAL A 1 101 ? -17.487 -7.219 28.354 1.00 93.06 101 VAL A C 1
ATOM 811 O O . VAL A 1 101 ? -17.011 -7.644 29.409 1.00 93.06 101 VAL A O 1
ATOM 814 N N . LEU A 1 102 ? -17.564 -7.941 27.239 1.00 91.06 102 LEU A N 1
ATOM 815 C CA . LEU A 1 102 ? -17.025 -9.294 27.094 1.00 91.06 102 LEU A CA 1
ATOM 816 C C . LEU A 1 102 ? -15.665 -9.324 26.398 1.00 91.06 102 LEU A C 1
ATOM 818 O O . LEU A 1 102 ? -14.913 -10.273 26.587 1.00 91.06 102 LEU A O 1
ATOM 822 N N . GLY A 1 103 ? -15.358 -8.321 25.574 1.00 93.50 103 GLY A N 1
ATOM 823 C CA . GLY A 1 103 ? -14.119 -8.294 24.808 1.00 93.50 103 GLY A CA 1
ATOM 824 C C . GLY A 1 103 ? -14.052 -7.161 23.793 1.00 93.50 103 GLY A C 1
ATOM 825 O O . GLY A 1 103 ? -14.909 -6.278 23.745 1.00 93.50 103 GLY A O 1
ATOM 826 N N . MET A 1 104 ? -13.027 -7.225 22.952 1.00 93.50 104 MET A N 1
ATOM 827 C CA . MET A 1 104 ? -12.789 -6.334 21.822 1.00 93.50 104 MET A CA 1
ATOM 828 C C . MET A 1 104 ? -12.724 -7.123 20.514 1.00 93.50 104 MET A C 1
ATOM 830 O O . MET A 1 104 ? -12.215 -8.246 20.457 1.00 93.50 104 MET A O 1
ATOM 834 N N . ILE A 1 105 ? -13.224 -6.526 19.441 1.00 91.25 105 ILE A N 1
ATOM 835 C CA . ILE A 1 105 ? -13.001 -6.971 18.068 1.00 91.25 105 ILE A CA 1
ATOM 836 C C . ILE A 1 105 ? -12.025 -5.998 17.416 1.00 91.25 105 ILE A C 1
ATOM 838 O O . ILE A 1 105 ? -12.281 -4.796 17.383 1.00 91.25 105 ILE A O 1
ATOM 842 N N . ASP A 1 106 ? -10.927 -6.537 16.893 1.00 88.25 106 ASP A N 1
ATOM 843 C CA . ASP A 1 106 ? -10.009 -5.844 15.991 1.00 88.25 106 ASP A CA 1
ATOM 844 C C . ASP A 1 106 ? -10.432 -6.090 14.535 1.00 88.25 106 ASP A C 1
ATOM 846 O O . ASP A 1 106 ? -10.787 -7.212 14.162 1.00 88.25 106 ASP A O 1
ATOM 850 N N . MET A 1 107 ? -10.383 -5.044 13.711 1.00 82.25 107 MET A N 1
ATOM 851 C CA . MET A 1 107 ? -10.809 -5.073 12.311 1.00 82.25 107 MET A CA 1
ATOM 852 C C . MET A 1 107 ? -10.074 -6.140 11.491 1.00 82.25 107 MET A C 1
ATOM 854 O O . MET A 1 107 ? -10.706 -6.844 10.704 1.00 82.25 107 MET A O 1
ATOM 858 N N . ASN A 1 108 ? -8.758 -6.286 11.668 1.00 70.25 108 ASN A N 1
ATOM 859 C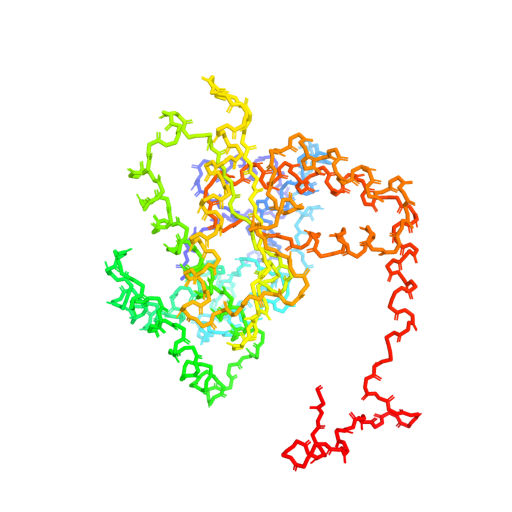 CA . ASN A 1 108 ? -7.974 -7.242 10.882 1.00 70.25 108 ASN A CA 1
ATOM 860 C C . ASN A 1 108 ? -8.336 -8.681 11.255 1.00 70.25 108 ASN A C 1
ATOM 862 O O . ASN A 1 108 ? -8.542 -9.531 10.387 1.00 70.25 108 ASN A O 1
ATOM 866 N N . THR A 1 109 ? -8.475 -8.938 12.554 1.00 74.62 109 THR A N 1
ATOM 867 C CA . THR A 1 109 ? -8.893 -10.235 13.091 1.00 74.62 109 THR A CA 1
ATOM 868 C C . THR A 1 109 ? -10.316 -10.579 12.651 1.00 74.62 109 THR A C 1
ATOM 870 O O . THR A 1 109 ? -10.583 -11.711 12.254 1.00 74.62 109 THR A O 1
ATOM 873 N N . ALA A 1 110 ? -11.223 -9.598 12.666 1.00 75.94 110 ALA A N 1
ATOM 874 C CA . ALA A 1 110 ? -12.607 -9.761 12.233 1.00 75.94 110 ALA A CA 1
ATOM 875 C C . ALA A 1 110 ? -12.712 -10.099 10.746 1.00 75.94 110 ALA A C 1
ATOM 877 O O . ALA A 1 110 ? -13.413 -11.036 10.385 1.00 75.94 110 ALA A O 1
ATOM 878 N N . LEU A 1 111 ? -11.977 -9.381 9.890 1.00 66.38 111 LEU A N 1
ATOM 879 C CA . LEU A 1 111 ? -11.912 -9.690 8.462 1.00 66.38 111 LEU A CA 1
ATOM 880 C C . LEU A 1 111 ? -11.339 -11.080 8.218 1.00 66.38 111 LEU A C 1
ATOM 882 O O . LEU A 1 111 ? -11.881 -11.818 7.410 1.00 66.38 111 LEU A O 1
ATOM 886 N N . THR A 1 112 ? -10.275 -11.448 8.930 1.00 62.72 112 THR A N 1
ATOM 887 C CA . THR A 1 112 ? -9.638 -12.762 8.778 1.00 62.72 112 THR A CA 1
ATOM 888 C C . THR A 1 112 ? -10.587 -13.893 9.170 1.00 62.72 112 THR A C 1
ATOM 890 O O . THR A 1 112 ? -10.679 -14.884 8.457 1.00 62.72 112 THR A O 1
ATOM 893 N N . ALA A 1 113 ? -11.314 -13.747 10.280 1.00 67.75 113 ALA A N 1
ATOM 894 C CA . ALA A 1 113 ? -12.273 -14.748 10.738 1.00 67.75 113 ALA A CA 1
ATOM 895 C C . ALA A 1 113 ? -13.529 -14.816 9.849 1.00 67.75 113 ALA A C 1
ATOM 897 O O . ALA A 1 113 ? -14.014 -15.910 9.580 1.00 67.75 113 ALA A O 1
ATOM 898 N N . GLU A 1 114 ? -14.019 -13.679 9.347 1.00 63.12 114 GLU A N 1
ATOM 899 C CA . GLU A 1 114 ? -15.165 -13.629 8.426 1.00 63.12 114 GLU A CA 1
ATOM 900 C C . GLU A 1 114 ? -14.820 -14.208 7.049 1.00 63.12 114 GLU A C 1
ATOM 902 O O . GLU A 1 114 ? -15.609 -14.923 6.436 1.00 63.12 114 GLU A O 1
ATOM 907 N N . LEU A 1 115 ? -13.613 -13.922 6.562 1.00 58.97 115 LEU A N 1
ATOM 908 C CA . LEU A 1 115 ? -13.120 -14.412 5.281 1.00 58.97 115 LEU A CA 1
ATOM 909 C C . LEU A 1 115 ? -12.476 -15.800 5.397 1.00 58.97 115 LEU A C 1
ATOM 911 O O . LEU A 1 115 ? -11.985 -16.298 4.391 1.00 58.97 115 LEU A O 1
ATOM 915 N N . GLY A 1 116 ? -12.467 -16.422 6.583 1.00 55.75 116 GLY A N 1
ATOM 916 C CA . GLY A 1 116 ? -11.657 -17.595 6.928 1.00 55.75 116 GLY A CA 1
ATOM 917 C C . GLY A 1 116 ? -11.709 -18.717 5.895 1.00 55.75 116 GLY A C 1
ATOM 918 O O . GLY A 1 116 ? -10.675 -19.061 5.333 1.00 55.75 116 GLY A O 1
ATOM 919 N N . ASP A 1 117 ? -12.895 -19.232 5.563 1.00 57.16 117 ASP A N 1
ATOM 920 C CA . ASP A 1 117 ? -13.045 -20.321 4.579 1.00 57.16 117 ASP A CA 1
ATOM 921 C C . ASP A 1 117 ? -12.504 -19.951 3.191 1.00 57.16 117 ASP A C 1
ATOM 923 O O . ASP A 1 117 ? -12.004 -20.794 2.448 1.00 57.16 117 ASP A O 1
ATOM 927 N N . LEU A 1 118 ? -12.569 -18.669 2.853 1.00 54.38 118 LEU A N 1
ATOM 928 C CA . LEU A 1 118 ? -12.156 -18.138 1.569 1.00 54.38 118 LEU A CA 1
ATOM 929 C C . LEU A 1 118 ? -10.647 -17.853 1.523 1.00 54.38 118 LEU A C 1
ATOM 931 O O . LEU A 1 118 ? -9.979 -18.187 0.549 1.00 54.38 118 LEU A O 1
ATOM 935 N N . VAL A 1 119 ? -10.095 -17.303 2.608 1.00 48.28 119 VAL A N 1
ATOM 936 C CA . VAL A 1 119 ? -8.654 -17.122 2.825 1.00 48.28 119 VAL A CA 1
ATOM 937 C C . VAL A 1 119 ? -7.960 -18.477 2.867 1.00 48.28 119 VAL A C 1
ATOM 939 O O . VAL A 1 119 ? -6.919 -18.614 2.246 1.00 48.28 119 VAL A O 1
ATOM 942 N N . PHE A 1 120 ? -8.557 -19.505 3.480 1.00 51.62 120 PHE A N 1
ATOM 943 C CA . PHE A 1 120 ? -8.025 -20.871 3.451 1.00 51.62 120 PHE A CA 1
ATOM 944 C C . PHE A 1 120 ? -8.003 -21.471 2.037 1.00 51.62 120 PHE A C 1
ATOM 946 O O . PHE A 1 120 ? -7.046 -22.164 1.688 1.00 51.62 120 PHE A O 1
ATOM 953 N N . GLN A 1 121 ? -9.014 -21.195 1.205 1.00 51.84 121 GLN A N 1
ATOM 954 C CA . GLN A 1 121 ? -9.021 -21.610 -0.205 1.00 51.84 121 GLN A CA 1
ATOM 955 C C . GLN A 1 121 ? -7.954 -20.869 -1.021 1.00 51.84 121 GLN A C 1
ATOM 957 O O . GLN A 1 121 ? -7.227 -21.497 -1.790 1.00 51.84 121 GLN A O 1
ATOM 962 N N . ILE A 1 122 ? -7.798 -19.561 -0.803 1.00 50.16 122 ILE A N 1
ATOM 963 C CA . ILE A 1 122 ? -6.738 -18.751 -1.414 1.00 50.16 122 ILE A CA 1
ATOM 964 C C . ILE A 1 122 ? -5.355 -19.228 -0.939 1.00 50.16 122 ILE A C 1
ATOM 966 O O . ILE A 1 122 ? -4.480 -19.442 -1.770 1.00 50.16 122 ILE A O 1
ATOM 970 N N . ASP A 1 123 ? -5.151 -19.496 0.350 1.00 44.38 123 ASP A N 1
ATOM 971 C CA . ASP A 1 123 ? -3.913 -20.044 0.929 1.00 44.38 123 ASP A CA 1
ATOM 972 C C . ASP A 1 123 ? -3.560 -21.426 0.350 1.00 44.38 123 ASP A C 1
ATOM 974 O O . ASP A 1 123 ? -2.410 -21.682 -0.004 1.00 44.38 123 ASP A O 1
ATOM 978 N N . HIS A 1 124 ? -4.547 -22.308 0.150 1.00 49.84 124 HIS A N 1
ATOM 979 C CA . HIS A 1 124 ? -4.333 -23.594 -0.529 1.00 49.84 124 HIS A CA 1
ATOM 980 C C . HIS A 1 124 ? -3.996 -23.440 -2.018 1.00 49.84 124 HIS A C 1
ATOM 982 O O . HIS A 1 124 ? -3.246 -24.245 -2.569 1.00 49.84 124 HIS A O 1
ATOM 988 N N . MET A 1 125 ? -4.514 -22.404 -2.679 1.00 46.47 125 MET A N 1
ATOM 989 C CA . MET A 1 125 ? -4.222 -22.108 -4.087 1.00 46.47 125 MET A CA 1
ATOM 990 C C . MET A 1 125 ? -2.962 -21.260 -4.288 1.00 46.47 125 MET A C 1
ATOM 992 O O . MET A 1 125 ? -2.447 -21.166 -5.404 1.00 46.47 125 MET A O 1
ATOM 996 N N . THR A 1 126 ? -2.441 -20.662 -3.216 1.00 47.06 126 THR A N 1
ATOM 997 C CA . THR A 1 126 ? -1.254 -19.799 -3.217 1.00 47.06 126 THR A CA 1
ATOM 998 C C . THR A 1 126 ? 0.009 -20.486 -2.705 1.00 47.06 126 THR A C 1
ATOM 1000 O O . THR A 1 126 ? 1.077 -19.886 -2.816 1.00 47.06 126 THR A O 1
ATOM 1003 N N . TYR A 1 127 ? -0.085 -21.730 -2.218 1.00 45.22 127 TYR A N 1
ATOM 1004 C CA . TYR A 1 127 ? 1.024 -22.449 -1.576 1.00 45.22 127 TYR A CA 1
ATOM 1005 C C . TYR A 1 127 ? 2.268 -22.610 -2.465 1.00 45.22 127 TYR A C 1
ATOM 1007 O O . TYR A 1 127 ? 3.383 -22.714 -1.959 1.00 45.22 127 TYR A O 1
ATOM 1015 N N . ASP A 1 128 ? 2.104 -22.580 -3.790 1.00 53.16 128 ASP A N 1
ATOM 1016 C CA . ASP A 1 128 ? 3.227 -22.664 -4.722 1.00 53.16 128 ASP A CA 1
ATOM 1017 C C . ASP A 1 128 ? 3.672 -21.266 -5.183 1.00 53.16 128 ASP A C 1
ATOM 1019 O O . ASP A 1 128 ? 3.273 -20.760 -6.235 1.00 53.16 128 ASP A O 1
ATOM 1023 N N . GLU A 1 129 ? 4.499 -20.596 -4.370 1.00 55.62 129 GLU A N 1
ATOM 1024 C CA . GLU A 1 129 ? 5.041 -19.250 -4.638 1.00 55.62 129 GLU A CA 1
ATOM 1025 C C . GLU A 1 129 ? 5.888 -19.158 -5.928 1.00 55.62 129 GLU A C 1
ATOM 1027 O O . GLU A 1 129 ? 6.278 -18.063 -6.329 1.00 55.62 129 GLU A O 1
ATOM 1032 N N . GLN A 1 130 ? 6.174 -20.289 -6.580 1.00 60.34 130 GLN A N 1
ATOM 1033 C CA . GLN A 1 130 ? 7.163 -20.416 -7.650 1.00 60.34 130 GLN A CA 1
ATOM 1034 C C . GLN A 1 130 ? 6.593 -20.289 -9.071 1.00 60.34 130 GLN A C 1
ATOM 1036 O O . GLN A 1 130 ? 7.383 -20.249 -10.015 1.00 60.34 130 GLN A O 1
ATOM 1041 N N . ASP A 1 131 ? 5.269 -20.220 -9.248 1.00 74.38 131 ASP A N 1
ATOM 1042 C CA . ASP A 1 131 ? 4.660 -20.260 -10.583 1.00 74.38 131 ASP A CA 1
ATOM 1043 C C . ASP A 1 131 ? 3.577 -19.191 -10.815 1.00 74.38 131 ASP A C 1
ATOM 1045 O O . ASP A 1 131 ? 2.721 -18.919 -9.968 1.00 74.38 131 ASP A O 1
ATOM 1049 N N . VAL A 1 132 ? 3.602 -18.615 -12.021 1.00 85.81 132 VAL A N 1
ATOM 1050 C CA . VAL A 1 132 ? 2.633 -17.636 -12.538 1.00 85.81 132 VAL A CA 1
ATOM 1051 C C . VAL A 1 132 ? 1.236 -18.258 -12.636 1.00 85.81 132 VAL A C 1
ATOM 1053 O O . VAL A 1 132 ? 0.238 -17.566 -12.438 1.00 85.81 132 VAL A O 1
ATOM 1056 N N . SER A 1 133 ? 1.134 -19.575 -12.851 1.00 85.25 133 SER A N 1
ATOM 1057 C CA . SER A 1 133 ? -0.158 -20.271 -12.932 1.00 85.25 133 SER A CA 1
ATOM 1058 C C . SER A 1 133 ? -1.015 -20.115 -11.667 1.00 85.25 133 SER A C 1
ATOM 1060 O O . SER A 1 133 ? -2.237 -19.987 -11.758 1.00 85.25 133 SER A O 1
ATOM 1062 N N . GLY A 1 134 ? -0.391 -20.064 -10.484 1.00 80.38 134 GLY A N 1
ATOM 1063 C CA . GLY A 1 134 ? -1.088 -19.815 -9.222 1.00 80.38 134 GLY A CA 1
ATOM 1064 C C . GLY A 1 134 ? -1.678 -18.406 -9.149 1.00 80.38 134 GLY A C 1
ATOM 1065 O O . GLY A 1 134 ? -2.765 -18.222 -8.612 1.00 80.38 134 GLY A O 1
ATOM 1066 N N . LEU A 1 135 ? -0.999 -17.415 -9.730 1.00 85.75 135 LEU A N 1
ATOM 1067 C CA . LEU A 1 135 ? -1.469 -16.028 -9.774 1.00 85.75 135 LEU A CA 1
ATOM 1068 C C . LEU A 1 135 ? -2.664 -15.859 -10.714 1.00 85.75 135 LEU A C 1
ATOM 1070 O O . LEU A 1 135 ? -3.650 -15.227 -10.339 1.00 85.75 135 LEU A O 1
ATOM 1074 N N . ILE A 1 136 ? -2.607 -16.491 -11.890 1.00 90.19 136 ILE A N 1
ATOM 1075 C CA . ILE A 1 136 ? -3.714 -16.519 -12.858 1.00 90.19 136 ILE A CA 1
ATOM 1076 C C . ILE A 1 136 ? -4.975 -17.101 -12.209 1.00 90.19 136 ILE A C 1
ATOM 1078 O O . ILE A 1 136 ? -6.060 -16.536 -12.342 1.00 90.19 136 ILE A O 1
ATOM 1082 N N . LYS A 1 137 ? -4.835 -18.198 -11.454 1.00 85.06 137 LYS A N 1
ATOM 1083 C CA . LYS A 1 137 ? -5.961 -18.823 -10.745 1.00 85.06 137 LYS A CA 1
ATOM 1084 C C . LYS A 1 137 ? -6.591 -17.887 -9.714 1.00 85.06 137 LYS A C 1
ATOM 1086 O O . LYS A 1 137 ? -7.813 -17.782 -9.685 1.00 85.06 137 LYS A O 1
ATOM 1091 N N . ILE A 1 138 ? -5.780 -17.177 -8.919 1.00 83.31 138 ILE A N 1
ATOM 1092 C CA . ILE A 1 138 ? -6.293 -16.175 -7.966 1.00 83.31 138 ILE A CA 1
ATOM 1093 C C . ILE A 1 138 ? -7.112 -15.123 -8.710 1.00 83.31 138 ILE A C 1
ATOM 1095 O O . ILE A 1 138 ? -8.211 -14.792 -8.271 1.00 83.31 138 ILE A O 1
ATOM 1099 N N . LYS A 1 139 ? -6.605 -14.611 -9.841 1.00 90.81 139 LYS A N 1
ATOM 1100 C CA . LYS A 1 139 ? -7.316 -13.588 -10.612 1.00 90.81 139 LYS A CA 1
ATOM 1101 C C . LYS A 1 139 ? -8.646 -14.101 -11.161 1.00 90.81 139 LYS A C 1
ATOM 1103 O O . LYS A 1 139 ? -9.646 -13.403 -11.047 1.00 90.81 139 LYS A O 1
ATOM 1108 N N . GLN A 1 140 ? -8.675 -15.309 -11.717 1.00 89.69 140 GLN A N 1
ATOM 1109 C CA . GLN A 1 140 ? -9.892 -15.905 -12.279 1.00 89.69 140 GLN A CA 1
ATOM 1110 C C . GLN A 1 140 ? -10.982 -16.113 -11.219 1.00 89.69 140 GLN A C 1
ATOM 1112 O O . GLN A 1 140 ? -12.145 -15.809 -11.465 1.00 89.69 140 GLN A O 1
ATOM 1117 N N . GLN A 1 141 ? -10.605 -16.548 -10.015 1.00 85.06 141 GLN A N 1
ATOM 1118 C CA . GLN A 1 141 ? -11.552 -16.792 -8.922 1.00 85.06 141 GLN A CA 1
ATOM 1119 C C . GLN A 1 141 ? -12.177 -15.538 -8.317 1.00 85.06 141 GLN A C 1
ATOM 1121 O O . GLN A 1 141 ? -13.180 -15.636 -7.612 1.00 85.06 141 GLN A O 1
ATOM 1126 N N . GLN A 1 142 ? -11.612 -14.357 -8.575 1.00 88.88 142 GLN A N 1
ATOM 1127 C CA . GLN A 1 142 ? -12.186 -13.102 -8.092 1.00 88.88 142 GLN A CA 1
ATOM 1128 C C . GLN A 1 142 ? -13.619 -12.880 -8.593 1.00 88.88 142 GLN A C 1
ATOM 1130 O O . GLN A 1 142 ? -14.405 -12.258 -7.883 1.00 88.88 142 GLN A O 1
ATOM 1135 N N . ILE A 1 143 ? -13.960 -13.399 -9.779 1.00 91.25 143 ILE A N 1
ATOM 1136 C CA . ILE A 1 143 ? -15.304 -13.293 -10.363 1.00 91.25 143 ILE A CA 1
ATOM 1137 C C . ILE A 1 143 ? -16.302 -14.093 -9.522 1.00 91.25 143 ILE A C 1
ATOM 1139 O O . ILE A 1 143 ? -17.223 -13.505 -8.958 1.00 91.25 143 ILE A O 1
ATOM 1143 N N . ASP A 1 144 ? -16.062 -15.398 -9.361 1.00 85.69 144 ASP A N 1
ATOM 1144 C CA . ASP A 1 144 ? -16.917 -16.286 -8.561 1.00 85.69 144 ASP A CA 1
ATOM 1145 C C . ASP A 1 144 ? -17.024 -15.792 -7.114 1.00 85.69 144 ASP A C 1
ATOM 1147 O O . ASP A 1 144 ? -18.079 -15.851 -6.483 1.00 85.69 144 ASP A O 1
ATOM 1151 N N . LEU A 1 145 ? -15.924 -15.275 -6.568 1.00 80.81 145 LEU A N 1
ATOM 1152 C CA . LEU A 1 145 ? -15.899 -14.666 -5.250 1.00 80.81 145 LEU A CA 1
ATOM 1153 C C . LEU A 1 145 ? -16.836 -13.458 -5.160 1.00 80.81 145 LEU A C 1
ATOM 1155 O O . LEU A 1 145 ? -17.677 -13.397 -4.262 1.00 80.81 145 LEU A O 1
ATOM 1159 N N . ALA A 1 146 ? -16.687 -12.493 -6.067 1.00 87.75 146 ALA A N 1
ATOM 1160 C CA . ALA A 1 146 ? -17.517 -11.298 -6.073 1.00 87.75 146 ALA A CA 1
ATOM 1161 C C . ALA A 1 146 ? -18.997 -11.663 -6.237 1.00 87.75 146 ALA A C 1
ATOM 1163 O O . ALA A 1 146 ? -19.827 -11.160 -5.483 1.00 87.75 146 ALA A O 1
ATOM 1164 N N . GLU A 1 147 ? -19.320 -12.589 -7.142 1.00 88.62 147 GLU A N 1
ATOM 1165 C CA . GLU A 1 147 ? -20.683 -13.083 -7.349 1.00 88.62 147 GLU A CA 1
ATOM 1166 C C . GLU A 1 147 ? -21.259 -13.733 -6.081 1.00 88.62 147 GLU A C 1
ATOM 1168 O O . GLU A 1 147 ? -22.352 -13.378 -5.635 1.00 88.62 147 GLU A O 1
ATOM 1173 N N . ASN A 1 148 ? -20.508 -14.630 -5.436 1.00 79.94 148 ASN A N 1
ATOM 1174 C CA . ASN A 1 148 ? -20.938 -15.279 -4.196 1.00 79.94 148 ASN A CA 1
ATOM 1175 C C . ASN A 1 148 ? -21.184 -14.273 -3.063 1.00 79.94 148 ASN A C 1
ATOM 1177 O O . ASN A 1 148 ? -22.143 -14.416 -2.303 1.00 79.94 148 ASN A O 1
ATOM 1181 N N . LEU A 1 149 ? -20.338 -13.249 -2.939 1.00 78.06 149 LEU A N 1
ATOM 1182 C CA . LEU A 1 149 ? -20.500 -12.205 -1.926 1.00 78.06 149 LEU A CA 1
ATOM 1183 C C . LEU A 1 149 ? -21.698 -11.297 -2.232 1.00 78.06 149 LEU A C 1
ATOM 1185 O O . LEU A 1 149 ? -22.469 -10.988 -1.321 1.00 78.06 149 LEU A O 1
ATOM 1189 N N . LEU A 1 150 ? -21.910 -10.933 -3.500 1.00 84.56 150 LEU A N 1
ATOM 1190 C CA . LEU A 1 150 ? -23.086 -10.174 -3.935 1.00 84.56 150 LEU A CA 1
ATOM 1191 C C . LEU A 1 150 ? -24.384 -10.941 -3.651 1.00 84.56 150 LEU A C 1
ATOM 1193 O O . LEU A 1 150 ? -25.307 -10.379 -3.065 1.00 84.56 150 LEU A O 1
ATOM 1197 N N . ASN A 1 151 ? -24.431 -12.240 -3.958 1.00 83.38 151 ASN A N 1
ATOM 1198 C CA . ASN A 1 151 ? -25.586 -13.105 -3.681 1.00 83.38 151 ASN A CA 1
ATOM 1199 C C . ASN A 1 151 ? -25.894 -13.234 -2.180 1.00 83.38 151 ASN A C 1
ATOM 1201 O O . ASN A 1 151 ? -27.037 -13.466 -1.785 1.00 83.38 151 ASN A O 1
ATOM 1205 N N . ARG A 1 152 ? -24.883 -13.047 -1.325 1.00 76.31 152 ARG A N 1
ATOM 1206 C CA . ARG A 1 152 ? -25.020 -13.002 0.138 1.00 76.31 152 ARG A CA 1
ATOM 1207 C C . ARG A 1 152 ? -25.332 -11.597 0.672 1.00 76.31 152 ARG A C 1
ATOM 1209 O O . ARG A 1 152 ? -25.359 -11.418 1.886 1.00 76.31 152 ARG A O 1
ATOM 1216 N N . ASN A 1 153 ? -25.603 -10.624 -0.202 1.00 78.00 153 ASN A N 1
ATOM 1217 C CA . ASN A 1 153 ? -25.849 -9.216 0.126 1.00 78.00 153 ASN A CA 1
ATOM 1218 C C . ASN A 1 153 ? -24.701 -8.555 0.912 1.00 78.00 153 ASN A C 1
ATOM 1220 O O . ASN A 1 153 ? -24.934 -7.684 1.753 1.00 78.00 153 ASN A O 1
ATOM 1224 N N . VAL A 1 154 ? -23.456 -8.964 0.652 1.00 74.69 154 VAL A N 1
ATOM 1225 C CA . VAL A 1 154 ? -22.272 -8.296 1.208 1.00 74.69 154 VAL A CA 1
ATOM 1226 C C . VAL A 1 154 ? -22.155 -6.894 0.608 1.00 74.69 154 VAL A C 1
ATOM 1228 O O . VAL A 1 154 ? -22.438 -6.678 -0.571 1.00 74.69 154 VAL A O 1
ATOM 1231 N N . TYR A 1 155 ? -21.742 -5.920 1.422 1.00 78.56 155 TYR A N 1
ATOM 1232 C CA . TYR A 1 155 ? -21.625 -4.530 0.987 1.00 78.56 155 TYR A CA 1
ATOM 1233 C C . TYR A 1 155 ? -20.596 -4.384 -0.155 1.00 78.56 155 TYR A C 1
ATOM 1235 O O . TYR A 1 155 ? -19.474 -4.871 -0.010 1.00 78.56 155 TYR A O 1
ATOM 1243 N N . PRO A 1 156 ? -20.899 -3.673 -1.262 1.00 83.00 156 PRO A N 1
ATOM 1244 C CA . PRO A 1 156 ? -19.996 -3.579 -2.415 1.00 83.00 156 PRO A CA 1
ATOM 1245 C C . PRO A 1 156 ? -18.586 -3.074 -2.089 1.00 83.00 156 PRO A C 1
ATOM 1247 O O . PRO A 1 156 ? -17.612 -3.605 -2.614 1.00 83.00 156 PRO A O 1
ATOM 1250 N N . GLY A 1 157 ? -18.444 -2.114 -1.168 1.00 78.56 157 GLY A N 1
ATOM 1251 C CA . GLY A 1 157 ? -17.121 -1.633 -0.753 1.00 78.56 157 GLY A CA 1
ATOM 1252 C C . GLY A 1 157 ? -16.276 -2.699 -0.043 1.00 78.56 157 GLY A C 1
ATOM 1253 O O . GLY A 1 157 ? -15.050 -2.665 -0.112 1.00 78.56 157 GLY A O 1
ATOM 1254 N N . ASP A 1 158 ? -16.914 -3.685 0.592 1.00 71.44 158 ASP A N 1
ATOM 1255 C CA . ASP A 1 158 ? -16.225 -4.807 1.233 1.00 71.44 158 ASP A CA 1
ATOM 1256 C C . ASP A 1 158 ? -15.678 -5.779 0.186 1.00 71.44 158 ASP A C 1
ATOM 1258 O O . ASP A 1 158 ? -14.569 -6.299 0.335 1.00 71.44 158 ASP A O 1
ATOM 1262 N N . ILE A 1 159 ? -16.445 -5.975 -0.889 1.00 82.31 159 ILE A N 1
ATOM 1263 C CA . ILE A 1 159 ? -16.051 -6.770 -2.051 1.00 82.31 159 ILE A CA 1
ATOM 1264 C C . ILE A 1 159 ? -14.877 -6.085 -2.754 1.00 82.31 159 ILE A C 1
ATOM 1266 O O . ILE A 1 159 ? -13.847 -6.725 -2.946 1.00 82.31 159 ILE A O 1
ATOM 1270 N N . SER A 1 160 ? -14.961 -4.780 -3.043 1.00 87.06 160 SER A N 1
ATOM 1271 C CA . SER A 1 160 ? -13.852 -4.018 -3.643 1.00 87.06 160 SER A CA 1
ATOM 1272 C C . SER A 1 160 ? -12.577 -4.071 -2.797 1.00 87.06 160 SER A C 1
ATOM 1274 O O . SER A 1 160 ? -11.476 -4.252 -3.325 1.00 87.06 160 SER A O 1
ATOM 1276 N N . TYR A 1 161 ? -12.701 -3.985 -1.470 1.00 79.50 161 TYR A N 1
ATOM 1277 C CA . TYR A 1 161 ? -11.559 -4.141 -0.569 1.00 79.50 161 TYR A CA 1
ATOM 1278 C C . TYR A 1 161 ? -10.917 -5.526 -0.691 1.00 79.50 161 TYR A C 1
ATOM 1280 O O . TYR A 1 161 ? -9.692 -5.640 -0.770 1.00 79.50 161 TYR A O 1
ATOM 1288 N N . LEU A 1 162 ? -11.732 -6.584 -0.717 1.00 75.25 162 LEU A N 1
ATOM 1289 C CA . LEU A 1 162 ? -11.244 -7.952 -0.847 1.00 75.25 162 LEU A CA 1
ATOM 1290 C C . LEU A 1 162 ? -10.572 -8.185 -2.203 1.00 75.25 162 LEU A C 1
ATOM 1292 O O . LEU A 1 162 ? -9.475 -8.738 -2.252 1.00 75.25 162 LEU A O 1
ATOM 1296 N N . LEU A 1 163 ? -11.175 -7.706 -3.290 1.00 87.94 163 LEU A N 1
ATOM 1297 C CA . LEU A 1 163 ? -10.579 -7.752 -4.625 1.00 87.94 163 LEU A CA 1
ATOM 1298 C C . LEU A 1 163 ? -9.221 -7.038 -4.650 1.00 87.94 163 LEU A C 1
ATOM 1300 O O . LEU A 1 163 ? -8.234 -7.599 -5.127 1.00 87.94 163 LEU A O 1
ATOM 1304 N N . SER A 1 164 ? -9.136 -5.851 -4.046 1.00 85.50 164 SER A N 1
ATOM 1305 C CA . SER A 1 164 ? -7.881 -5.099 -3.908 1.00 85.50 164 SER A CA 1
ATOM 1306 C C . SER A 1 164 ? -6.833 -5.857 -3.098 1.00 85.50 164 SER A C 1
ATOM 1308 O O . SER A 1 164 ? -5.659 -5.894 -3.464 1.00 85.50 164 SER A O 1
ATOM 1310 N N . PHE A 1 165 ? -7.242 -6.503 -2.005 1.00 79.38 165 PHE A N 1
ATOM 1311 C CA . PHE A 1 165 ? -6.355 -7.337 -1.202 1.00 79.38 165 PHE A CA 1
ATOM 1312 C C . PHE A 1 165 ? -5.773 -8.494 -2.023 1.00 79.38 165 PHE A C 1
ATOM 1314 O O . PHE A 1 165 ? -4.561 -8.715 -1.991 1.00 79.38 165 PHE A O 1
ATOM 1321 N N . LEU A 1 166 ? -6.601 -9.187 -2.809 1.00 81.81 166 LEU A N 1
ATOM 1322 C CA . LEU A 1 166 ? -6.148 -10.273 -3.681 1.00 81.81 166 LEU A CA 1
ATOM 1323 C C . LEU A 1 166 ? -5.224 -9.773 -4.793 1.00 81.81 166 LEU A C 1
ATOM 1325 O O . LEU A 1 166 ? -4.209 -10.410 -5.072 1.00 81.81 166 LEU A O 1
ATOM 1329 N N . ASN A 1 167 ? -5.504 -8.604 -5.370 1.00 90.56 167 ASN A N 1
ATOM 1330 C CA . ASN A 1 167 ? -4.592 -7.967 -6.321 1.00 90.56 167 ASN A CA 1
ATOM 1331 C C . ASN A 1 167 ? -3.238 -7.650 -5.662 1.00 90.56 167 ASN A C 1
ATOM 1333 O O . ASN A 1 167 ? -2.195 -7.941 -6.239 1.00 90.56 167 ASN A O 1
ATOM 1337 N N . ASN A 1 168 ? -3.221 -7.170 -4.415 1.00 84.00 168 ASN A N 1
ATOM 1338 C CA . ASN A 1 168 ? -1.975 -6.931 -3.679 1.00 84.00 168 ASN A CA 1
ATOM 1339 C C . ASN A 1 168 ? -1.187 -8.224 -3.398 1.00 84.00 168 ASN A C 1
ATOM 1341 O O . ASN A 1 168 ? 0.046 -8.205 -3.393 1.00 84.00 168 ASN A O 1
ATOM 1345 N N . VAL A 1 169 ? -1.866 -9.359 -3.191 1.00 81.38 169 VAL A N 1
ATOM 1346 C CA . VAL A 1 169 ? -1.211 -10.679 -3.116 1.00 81.38 169 VAL A CA 1
ATOM 1347 C C . VAL A 1 169 ? -0.554 -11.033 -4.453 1.00 81.38 169 VAL A C 1
ATOM 1349 O O . VAL A 1 169 ? 0.605 -11.456 -4.462 1.00 81.38 169 VAL A O 1
ATOM 1352 N N . ILE A 1 170 ? -1.247 -10.805 -5.575 1.00 89.56 170 ILE A N 1
ATOM 1353 C CA . ILE A 1 170 ? -0.693 -11.009 -6.922 1.00 89.56 170 ILE A CA 1
ATOM 1354 C C . ILE A 1 170 ? 0.546 -10.125 -7.131 1.00 89.56 170 ILE A C 1
ATOM 1356 O O . ILE A 1 170 ? 1.590 -10.639 -7.527 1.00 89.56 170 ILE A O 1
ATOM 1360 N N . TYR A 1 171 ? 0.485 -8.840 -6.766 1.00 92.94 171 TYR A N 1
ATOM 1361 C CA . TYR A 1 171 ? 1.617 -7.906 -6.834 1.00 92.94 171 TYR A CA 1
ATOM 1362 C C . TYR A 1 171 ? 2.844 -8.402 -6.070 1.00 92.94 171 TYR A C 1
ATOM 1364 O O . TYR A 1 171 ? 3.939 -8.468 -6.628 1.00 92.94 171 TYR A O 1
ATOM 1372 N N . ARG A 1 172 ? 2.670 -8.795 -4.803 1.00 85.19 172 ARG A N 1
ATOM 1373 C CA . ARG A 1 172 ? 3.766 -9.294 -3.952 1.00 85.19 172 ARG A CA 1
ATOM 1374 C C . ARG A 1 172 ? 4.446 -10.524 -4.532 1.00 85.19 172 ARG A C 1
ATOM 1376 O O . ARG A 1 172 ? 5.657 -10.675 -4.409 1.00 85.19 172 ARG A O 1
ATOM 1383 N N . ARG A 1 173 ? 3.680 -11.425 -5.139 1.00 85.81 173 ARG A N 1
ATOM 1384 C CA . ARG A 1 173 ? 4.237 -12.643 -5.731 1.00 85.81 173 ARG A CA 1
ATOM 1385 C C . ARG A 1 173 ? 4.875 -12.369 -7.088 1.00 85.81 173 ARG A C 1
ATOM 1387 O O . ARG A 1 173 ? 5.958 -12.884 -7.344 1.00 85.81 173 ARG A O 1
ATOM 1394 N N . ALA A 1 174 ? 4.268 -11.516 -7.911 1.00 93.69 174 ALA A N 1
ATOM 1395 C CA . ALA A 1 174 ? 4.837 -11.096 -9.187 1.00 93.69 174 ALA A CA 1
ATOM 1396 C C . ALA A 1 174 ? 6.214 -10.442 -8.999 1.00 93.69 174 ALA A C 1
ATOM 1398 O O . ALA A 1 174 ? 7.159 -10.819 -9.687 1.00 93.69 174 ALA A O 1
ATOM 1399 N N . ILE A 1 175 ? 6.369 -9.539 -8.019 1.00 95.06 175 ILE A N 1
ATOM 1400 C CA . ILE A 1 175 ? 7.677 -8.921 -7.761 1.00 95.06 175 ILE A CA 1
ATOM 1401 C C . ILE A 1 175 ? 8.703 -9.930 -7.225 1.00 95.06 175 ILE A C 1
ATOM 1403 O O . ILE A 1 175 ? 9.849 -9.893 -7.656 1.00 95.06 175 ILE A O 1
ATOM 1407 N N . ARG A 1 176 ? 8.313 -10.891 -6.374 1.00 90.06 176 ARG A N 1
ATOM 1408 C CA . ARG A 1 176 ? 9.224 -11.962 -5.912 1.00 90.06 176 ARG A CA 1
ATOM 1409 C C . ARG A 1 176 ? 9.716 -12.846 -7.062 1.00 90.06 176 ARG A C 1
ATOM 1411 O O . ARG A 1 176 ? 10.892 -13.209 -7.100 1.00 90.06 176 ARG A O 1
ATOM 1418 N N . LEU A 1 177 ? 8.830 -13.196 -7.999 1.00 91.44 177 LEU A N 1
ATOM 1419 C CA . LEU A 1 177 ? 9.198 -13.947 -9.205 1.00 91.44 177 LEU A CA 1
ATOM 1420 C C . LEU A 1 177 ? 10.170 -13.142 -10.075 1.00 91.44 177 LEU A C 1
ATOM 1422 O O . LEU A 1 177 ? 11.187 -13.686 -10.513 1.00 91.44 177 LEU A O 1
ATOM 1426 N N . ALA A 1 178 ? 9.894 -11.850 -10.258 1.00 95.88 178 ALA A N 1
ATOM 1427 C CA . ALA A 1 178 ? 10.763 -10.938 -10.987 1.00 95.88 178 ALA A CA 1
ATOM 1428 C C . ALA A 1 178 ? 12.144 -10.815 -10.319 1.00 95.88 178 ALA A C 1
ATOM 1430 O O . ALA A 1 178 ? 13.161 -10.965 -10.994 1.00 95.88 178 ALA A O 1
ATOM 1431 N N . GLU A 1 179 ? 12.210 -10.641 -8.993 1.00 94.19 179 GLU A N 1
ATOM 1432 C CA . GLU A 1 179 ? 13.473 -10.602 -8.245 1.00 94.19 179 GLU A CA 1
ATOM 1433 C C . GLU A 1 179 ? 14.286 -11.874 -8.457 1.00 94.19 179 GLU A C 1
ATOM 1435 O O . GLU A 1 179 ? 15.482 -11.797 -8.724 1.00 94.19 179 GLU A O 1
ATOM 1440 N N . LYS A 1 180 ? 13.648 -13.049 -8.394 1.00 91.31 180 LYS A N 1
ATOM 1441 C CA . LYS A 1 180 ? 14.325 -14.327 -8.631 1.00 91.31 180 LYS A CA 1
ATOM 1442 C C . LYS A 1 180 ? 14.928 -14.387 -10.040 1.00 91.31 180 LYS A C 1
ATOM 1444 O O . LYS A 1 180 ? 16.117 -14.659 -10.177 1.00 91.31 180 LYS A O 1
ATOM 1449 N N . ARG A 1 181 ? 14.134 -14.085 -11.074 1.00 93.75 181 ARG A N 1
ATOM 1450 C CA . ARG A 1 181 ? 14.571 -14.128 -12.484 1.00 93.75 181 ARG A CA 1
ATOM 1451 C C . ARG A 1 181 ? 15.661 -13.104 -12.795 1.00 93.75 181 ARG A C 1
ATOM 1453 O O . ARG A 1 181 ? 16.568 -13.381 -13.575 1.00 93.75 181 ARG A O 1
ATOM 1460 N N . VAL A 1 182 ? 15.576 -11.911 -12.210 1.00 95.50 182 VAL A N 1
ATOM 1461 C CA . VAL A 1 182 ? 16.537 -10.827 -12.456 1.00 95.50 182 VAL A CA 1
ATOM 1462 C C . VAL A 1 182 ? 17.812 -11.015 -11.639 1.00 95.50 182 VAL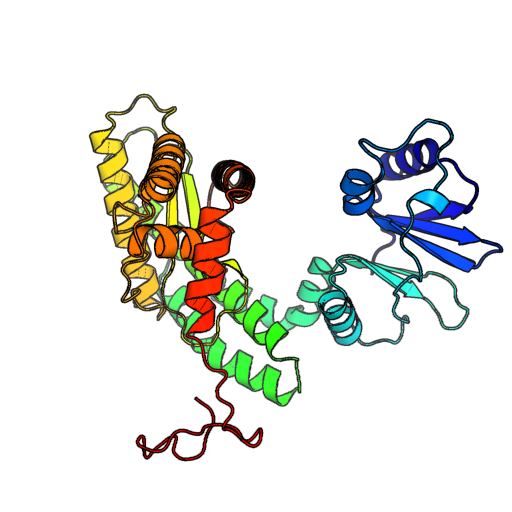 A C 1
ATOM 1464 O O . VAL A 1 182 ? 18.894 -10.709 -12.139 1.00 95.50 182 VAL A O 1
ATOM 1467 N N . LYS A 1 183 ? 17.733 -11.596 -10.437 1.00 91.19 183 LYS A N 1
ATOM 1468 C CA . LYS A 1 183 ? 18.912 -11.964 -9.641 1.00 91.19 183 LYS A CA 1
ATOM 1469 C C . LYS A 1 183 ? 19.839 -12.912 -10.407 1.00 91.19 183 LYS A C 1
ATOM 1471 O O . LYS A 1 183 ? 21.052 -12.710 -10.382 1.00 91.19 183 LYS A O 1
ATOM 1476 N N . ASP A 1 184 ? 19.284 -13.852 -11.171 1.00 90.25 184 ASP A N 1
ATOM 1477 C CA . ASP A 1 184 ? 20.054 -14.780 -12.013 1.00 90.25 184 ASP A CA 1
ATOM 1478 C C . ASP A 1 184 ? 20.824 -14.079 -13.154 1.00 90.25 184 ASP A C 1
ATOM 1480 O O . ASP A 1 184 ? 21.779 -14.636 -13.701 1.00 90.25 184 ASP A O 1
ATOM 1484 N N . LYS A 1 185 ? 20.483 -12.824 -13.486 1.00 93.19 185 LYS A N 1
ATOM 1485 C CA . LYS A 1 185 ? 21.223 -12.002 -14.462 1.00 93.19 185 LYS A CA 1
ATOM 1486 C C . LYS A 1 185 ? 22.497 -11.372 -13.882 1.00 93.19 185 LYS A C 1
ATOM 1488 O O . LYS A 1 185 ? 23.315 -10.880 -14.653 1.00 93.19 185 LYS A O 1
ATOM 1493 N N . HIS A 1 186 ? 22.680 -11.379 -12.556 1.00 91.81 186 HIS A N 1
ATOM 1494 C CA . HIS A 1 186 ? 23.878 -10.869 -11.868 1.00 91.81 186 HIS A CA 1
ATOM 1495 C C . HIS A 1 186 ? 24.269 -9.417 -12.246 1.00 91.81 186 HIS A C 1
ATOM 1497 O O . HIS A 1 186 ? 25.451 -9.102 -12.397 1.00 91.81 186 HIS A O 1
ATOM 1503 N N . ILE A 1 187 ? 23.283 -8.522 -12.412 1.00 93.88 187 ILE A N 1
ATOM 1504 C CA . ILE A 1 187 ? 23.494 -7.124 -12.853 1.00 93.88 187 ILE A CA 1
ATOM 1505 C C . ILE A 1 187 ? 24.266 -6.302 -11.803 1.00 93.88 187 ILE A C 1
ATOM 1507 O O . ILE A 1 187 ? 25.198 -5.569 -12.143 1.00 93.88 187 ILE A O 1
ATOM 1511 N N . ILE A 1 188 ? 23.886 -6.453 -10.533 1.00 94.19 188 ILE A N 1
ATOM 1512 C CA . ILE A 1 188 ? 24.500 -5.833 -9.348 1.00 94.19 188 ILE A CA 1
ATOM 1513 C C . ILE A 1 188 ? 24.790 -6.912 -8.301 1.00 94.19 188 ILE A C 1
ATOM 1515 O O . ILE A 1 188 ? 24.152 -7.967 -8.304 1.00 94.19 188 ILE A O 1
ATOM 1519 N N . LYS A 1 189 ? 25.767 -6.673 -7.421 1.00 90.38 189 LYS A N 1
ATOM 1520 C CA . LYS A 1 189 ? 26.121 -7.586 -6.323 1.00 90.38 189 LYS A CA 1
ATOM 1521 C C . LYS A 1 189 ? 25.256 -7.333 -5.097 1.00 90.38 189 LYS A C 1
ATOM 1523 O O . LYS A 1 189 ? 24.800 -8.285 -4.471 1.00 90.38 189 LYS A O 1
ATOM 1528 N N . GLU A 1 190 ? 25.055 -6.063 -4.764 1.00 92.50 190 GLU A N 1
ATOM 1529 C CA . GLU A 1 190 ? 24.231 -5.631 -3.639 1.00 92.50 190 GLU A CA 1
ATOM 1530 C C . GLU A 1 190 ? 22.983 -4.918 -4.158 1.00 92.50 190 GLU A C 1
ATOM 1532 O O . GLU A 1 190 ? 23.069 -3.878 -4.807 1.00 92.50 190 GLU A O 1
ATOM 1537 N N . ILE A 1 191 ? 21.817 -5.506 -3.896 1.00 93.25 191 ILE A N 1
ATOM 1538 C CA . ILE A 1 191 ? 20.527 -4.942 -4.294 1.00 93.25 191 ILE A CA 1
ATOM 1539 C C . ILE A 1 191 ? 20.109 -3.941 -3.208 1.00 93.25 191 ILE A C 1
ATOM 1541 O O . ILE A 1 191 ? 19.956 -4.364 -2.059 1.00 93.25 191 ILE A O 1
ATOM 1545 N N . PRO A 1 192 ? 19.918 -2.642 -3.524 1.00 95.00 192 PRO A N 1
ATOM 1546 C CA . PRO A 1 192 ? 19.407 -1.686 -2.547 1.00 95.00 192 PRO A CA 1
ATOM 1547 C C . PRO A 1 192 ? 18.057 -2.134 -2.002 1.00 95.00 192 PRO A C 1
ATOM 1549 O O . PRO A 1 192 ? 17.248 -2.700 -2.742 1.00 95.00 192 PRO A O 1
ATOM 1552 N N . ASN A 1 193 ? 17.760 -1.803 -0.743 1.00 95.69 193 ASN A N 1
ATOM 1553 C CA . ASN A 1 193 ? 16.387 -1.952 -0.277 1.00 95.69 193 ASN A CA 1
ATOM 1554 C C . ASN A 1 193 ? 15.472 -1.090 -1.148 1.00 95.69 193 ASN A C 1
ATOM 1556 O O . ASN A 1 193 ? 15.812 0.035 -1.526 1.00 95.69 193 ASN A O 1
ATOM 1560 N N . PHE A 1 194 ? 14.293 -1.617 -1.438 1.00 98.12 194 PHE A N 1
ATOM 1561 C CA . PHE A 1 194 ? 13.303 -0.924 -2.240 1.00 98.12 194 PHE A CA 1
ATOM 1562 C C . PHE A 1 194 ? 11.898 -1.215 -1.735 1.00 98.12 194 PHE A C 1
ATOM 1564 O O . PHE A 1 194 ? 11.685 -2.128 -0.940 1.00 98.12 194 PHE A O 1
ATOM 1571 N N . SER A 1 195 ? 10.947 -0.416 -2.195 1.00 97.75 195 SER A N 1
ATOM 1572 C CA . SER A 1 195 ? 9.524 -0.544 -1.932 1.00 97.75 195 SER A CA 1
ATOM 1573 C C . SER A 1 195 ? 8.782 -0.575 -3.259 1.00 97.75 195 SER A C 1
ATOM 1575 O O . SER A 1 195 ? 9.042 0.262 -4.128 1.00 97.75 195 SER A O 1
ATOM 1577 N N . VAL A 1 196 ? 7.855 -1.518 -3.407 1.00 98.06 196 VAL A N 1
ATOM 1578 C CA . VAL A 1 196 ? 6.859 -1.483 -4.484 1.00 98.06 196 VAL A CA 1
ATOM 1579 C C . VAL A 1 196 ? 5.642 -0.758 -3.953 1.00 98.06 196 VAL A C 1
ATOM 1581 O O . VAL A 1 196 ? 5.099 -1.139 -2.911 1.00 98.06 196 VAL A O 1
ATOM 1584 N N . ILE A 1 197 ? 5.196 0.250 -4.689 1.00 97.75 197 ILE A N 1
ATOM 1585 C CA . ILE A 1 197 ? 3.951 0.952 -4.412 1.00 97.75 197 ILE A CA 1
ATOM 1586 C C . ILE A 1 197 ? 2.897 0.608 -5.462 1.00 97.75 197 ILE A C 1
ATOM 1588 O O . ILE A 1 197 ? 3.216 0.400 -6.630 1.00 97.75 197 ILE A O 1
ATOM 1592 N N . VAL A 1 198 ? 1.643 0.557 -5.030 1.00 95.75 198 VAL A N 1
ATOM 1593 C CA . VAL A 1 198 ? 0.450 0.568 -5.885 1.00 95.75 198 VAL A CA 1
ATOM 1594 C C . VAL A 1 198 ? -0.248 1.914 -5.706 1.00 95.75 198 VAL A C 1
ATOM 1596 O O . VAL A 1 198 ? -0.225 2.454 -4.601 1.00 95.75 198 VAL A O 1
ATOM 1599 N N . MET A 1 199 ? -0.823 2.466 -6.765 1.00 95.06 199 MET A N 1
ATOM 1600 C CA . MET A 1 199 ? -1.479 3.781 -6.784 1.00 95.06 199 MET A CA 1
ATOM 1601 C C . MET A 1 199 ? -2.958 3.642 -7.158 1.00 95.06 199 MET A C 1
ATOM 1603 O O . MET A 1 199 ? -3.444 2.531 -7.398 1.00 95.06 199 MET A O 1
ATOM 1607 N N . GLY A 1 200 ? -3.693 4.751 -7.140 1.00 90.81 200 GLY A N 1
ATOM 1608 C CA . GLY A 1 200 ? -5.079 4.799 -7.584 1.00 90.81 200 GLY A CA 1
ATOM 1609 C C . GLY A 1 200 ? -5.993 3.893 -6.760 1.00 90.81 200 GLY A C 1
ATOM 1610 O O . GLY A 1 200 ? -5.853 3.740 -5.541 1.00 90.81 200 GLY A O 1
ATOM 1611 N N . SER A 1 201 ? -6.926 3.223 -7.443 1.00 90.69 201 SER A N 1
ATOM 1612 C CA . SER A 1 201 ? -7.892 2.323 -6.795 1.00 90.69 201 SER A CA 1
ATOM 1613 C C . SER A 1 201 ? -7.221 1.209 -5.977 1.00 90.69 201 SER A C 1
ATOM 1615 O O . SER A 1 201 ? -7.714 0.843 -4.908 1.00 90.69 201 SER A O 1
ATOM 1617 N N . GLY A 1 202 ? -6.064 0.706 -6.425 1.00 88.12 202 GLY A N 1
ATOM 1618 C CA . GLY A 1 202 ? -5.294 -0.299 -5.692 1.00 88.12 202 GLY A CA 1
ATOM 1619 C C . GLY A 1 202 ? -4.662 0.266 -4.416 1.00 88.12 202 GLY A C 1
ATOM 1620 O O . GLY A 1 202 ? -4.667 -0.393 -3.374 1.00 88.12 202 GLY A O 1
ATOM 1621 N N . GLY A 1 203 ? -4.188 1.515 -4.462 1.00 86.81 203 GLY A N 1
ATOM 1622 C CA . GLY A 1 203 ? -3.678 2.245 -3.294 1.00 86.81 203 GLY A CA 1
ATOM 1623 C C . GLY A 1 203 ? -4.756 2.497 -2.235 1.00 86.81 203 GLY A C 1
ATOM 1624 O O . GLY A 1 203 ? -4.555 2.228 -1.038 1.00 86.81 203 GLY A O 1
ATOM 1625 N N . ARG A 1 204 ? -5.942 2.913 -2.700 1.00 87.69 204 ARG A N 1
ATOM 1626 C CA . ARG A 1 204 ? -7.138 3.196 -1.885 1.00 87.69 204 ARG A CA 1
ATOM 1627 C C . ARG A 1 204 ? -7.887 1.950 -1.411 1.00 87.69 204 ARG A C 1
ATOM 1629 O O . ARG A 1 204 ? -8.728 2.064 -0.523 1.00 87.69 204 ARG A O 1
ATOM 1636 N N . MET A 1 205 ? -7.512 0.766 -1.898 1.00 84.06 205 MET A N 1
ATOM 1637 C CA . MET A 1 205 ? -8.155 -0.517 -1.585 1.00 84.06 205 MET A CA 1
ATOM 1638 C C . MET A 1 205 ? -9.616 -0.587 -2.056 1.00 84.06 205 MET A C 1
ATOM 1640 O O . MET A 1 205 ? -10.487 -1.067 -1.331 1.00 84.06 205 MET A O 1
ATOM 1644 N N . GLU A 1 206 ? -9.880 -0.110 -3.269 1.00 90.56 206 GLU A N 1
ATOM 1645 C CA . GLU A 1 206 ? -11.221 -0.040 -3.861 1.00 90.56 206 GLU A CA 1
ATOM 1646 C C . GLU A 1 206 ? -11.280 -0.511 -5.326 1.00 90.56 206 GLU A C 1
ATOM 1648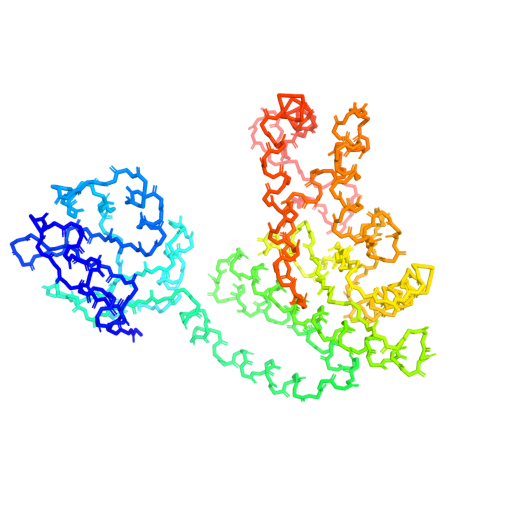 O O . GLU A 1 206 ? -12.193 -0.155 -6.066 1.00 90.56 206 GLU A O 1
ATOM 1653 N N . SER A 1 207 ? -10.324 -1.330 -5.764 1.00 91.06 207 SER A N 1
ATOM 1654 C CA . SER A 1 207 ? -10.335 -1.946 -7.091 1.00 91.06 207 SER A CA 1
ATOM 1655 C C . SER A 1 207 ? -11.585 -2.799 -7.337 1.00 91.06 207 SER A C 1
ATOM 1657 O O . SER A 1 207 ? -12.025 -3.562 -6.473 1.00 91.06 207 SER A O 1
ATOM 1659 N N . PHE A 1 208 ? -12.098 -2.732 -8.566 1.00 93.19 208 PHE A N 1
ATOM 1660 C CA . PHE A 1 208 ? -13.109 -3.654 -9.087 1.00 93.19 208 PHE A CA 1
ATOM 1661 C C . PHE A 1 208 ? -12.468 -4.916 -9.695 1.00 93.19 208 PHE A C 1
ATOM 1663 O O . PHE A 1 208 ? -11.293 -5.206 -9.469 1.00 93.19 208 PHE A O 1
ATOM 1670 N N . LEU A 1 209 ? -13.245 -5.696 -10.455 1.00 92.19 209 LEU A N 1
ATOM 1671 C CA . LEU A 1 209 ? -12.809 -6.967 -11.048 1.00 92.19 209 LEU A CA 1
ATOM 1672 C C . LEU A 1 209 ? -11.715 -6.808 -12.110 1.00 92.19 209 LEU A C 1
ATOM 1674 O O . LEU A 1 209 ? -10.847 -7.673 -12.226 1.00 92.19 209 LEU A O 1
ATOM 1678 N N . HIS A 1 210 ? -11.708 -5.700 -12.850 1.00 91.69 210 HIS A N 1
ATOM 1679 C CA . HIS A 1 210 ? -10.789 -5.476 -13.971 1.00 91.69 210 HIS A CA 1
ATOM 1680 C C . HIS A 1 210 ? -9.985 -4.179 -13.804 1.00 91.69 210 HIS A C 1
ATOM 1682 O O . HIS A 1 210 ? -10.130 -3.273 -14.622 1.00 91.69 210 HIS A O 1
ATOM 1688 N N . PRO A 1 211 ? -9.170 -4.050 -12.741 1.00 92.81 211 PRO A N 1
ATOM 1689 C CA . PRO A 1 211 ? -8.284 -2.904 -12.610 1.00 92.81 211 PRO A CA 1
ATOM 1690 C C . PRO A 1 211 ? -7.128 -3.039 -13.603 1.00 92.81 211 PRO A C 1
ATOM 1692 O O . PRO A 1 211 ? -6.714 -4.156 -13.922 1.00 92.81 211 PRO A O 1
ATOM 1695 N N . ASP A 1 212 ? -6.583 -1.917 -14.048 1.00 93.94 212 ASP A N 1
ATOM 1696 C CA . ASP A 1 212 ? -5.271 -1.854 -14.679 1.00 93.94 212 ASP A CA 1
ATOM 1697 C C . ASP A 1 212 ? -4.146 -1.748 -13.633 1.00 93.94 212 ASP A C 1
ATOM 1699 O O . ASP A 1 212 ? -4.367 -1.780 -12.417 1.00 93.94 212 ASP A O 1
ATOM 1703 N N . GLN A 1 213 ? -2.903 -1.730 -14.116 1.00 94.19 213 GLN A N 1
ATOM 1704 C CA . GLN A 1 213 ? -1.716 -1.647 -13.275 1.00 94.19 213 GLN A CA 1
ATOM 1705 C C . GLN A 1 213 ? -1.276 -0.203 -13.019 1.00 94.19 213 GLN A C 1
ATOM 1707 O O . GLN A 1 213 ? -0.573 0.370 -13.847 1.00 94.19 213 GLN A O 1
ATOM 1712 N N . ASP A 1 214 ? -1.527 0.310 -11.818 1.00 96.12 214 ASP A N 1
ATOM 1713 C CA . ASP A 1 214 ? -0.908 1.556 -11.353 1.00 96.12 214 ASP A CA 1
ATOM 1714 C C . ASP A 1 214 ? 0.136 1.245 -10.274 1.00 96.12 214 ASP A C 1
ATOM 1716 O O . ASP A 1 214 ? -0.201 0.873 -9.146 1.00 96.12 214 ASP A O 1
ATOM 1720 N N . ASN A 1 215 ? 1.425 1.313 -10.616 1.00 97.81 215 ASN A N 1
ATOM 1721 C CA . ASN A 1 215 ? 2.509 0.888 -9.731 1.00 97.81 215 ASN A CA 1
ATOM 1722 C C . ASN A 1 215 ? 3.813 1.678 -9.890 1.00 97.81 215 ASN A C 1
ATOM 1724 O O . ASN A 1 215 ? 4.065 2.314 -10.908 1.00 97.81 215 ASN A O 1
ATOM 1728 N N . GLY A 1 216 ? 4.663 1.614 -8.865 1.00 98.12 216 GLY A N 1
ATOM 1729 C CA . GLY A 1 216 ? 5.959 2.283 -8.857 1.00 98.12 216 GLY A CA 1
ATOM 1730 C C . GLY A 1 216 ? 6.990 1.599 -7.964 1.00 98.12 216 GLY A C 1
ATOM 1731 O O . GLY A 1 216 ? 6.663 0.751 -7.132 1.00 98.12 216 GLY A O 1
ATOM 1732 N N . LEU A 1 217 ? 8.251 1.993 -8.134 1.00 98.50 217 LEU A N 1
ATOM 1733 C CA . LEU A 1 217 ? 9.391 1.544 -7.339 1.00 98.50 217 LEU A CA 1
ATOM 1734 C C . LEU A 1 217 ? 10.089 2.734 -6.680 1.00 98.50 217 LEU A C 1
ATOM 1736 O O . LEU A 1 217 ? 10.386 3.743 -7.328 1.00 98.50 217 LEU A O 1
ATOM 1740 N N . ILE A 1 218 ? 10.392 2.577 -5.393 1.00 98.50 218 ILE A N 1
ATOM 1741 C CA . ILE A 1 218 ? 11.186 3.514 -4.595 1.00 98.50 218 ILE A CA 1
ATOM 1742 C C . ILE A 1 218 ? 12.384 2.745 -4.049 1.00 98.50 218 ILE A C 1
ATOM 1744 O O . ILE A 1 218 ? 12.176 1.774 -3.329 1.00 98.50 218 ILE A O 1
ATOM 1748 N N . TYR A 1 219 ? 13.616 3.152 -4.349 1.00 98.06 219 TYR A N 1
ATOM 1749 C CA . TYR A 1 219 ? 14.816 2.450 -3.868 1.00 98.06 219 TYR A CA 1
ATOM 1750 C C . TYR A 1 219 ? 15.807 3.347 -3.118 1.00 98.06 219 TYR A C 1
ATOM 1752 O O . TYR A 1 219 ? 15.799 4.575 -3.234 1.00 98.06 219 TYR A O 1
ATOM 1760 N N . GLU A 1 220 ? 16.658 2.723 -2.305 1.00 96.00 220 GLU A N 1
ATOM 1761 C CA . GLU A 1 220 ? 17.750 3.396 -1.603 1.00 96.00 220 GLU A CA 1
ATOM 1762 C C . GLU A 1 220 ? 18.952 3.659 -2.521 1.00 96.00 220 GLU A C 1
ATOM 1764 O O . GLU A 1 220 ? 19.186 2.963 -3.507 1.00 96.00 220 GLU A O 1
ATOM 1769 N N . THR A 1 221 ? 19.756 4.659 -2.163 1.00 90.38 221 THR A N 1
ATOM 1770 C CA . THR A 1 221 ? 21.030 4.984 -2.832 1.00 90.38 221 THR A CA 1
ATOM 1771 C C . THR A 1 221 ? 22.245 4.624 -1.975 1.00 90.38 221 THR A C 1
ATOM 1773 O O . THR A 1 221 ? 23.342 5.112 -2.222 1.00 90.38 221 THR A O 1
ATOM 1776 N N . ASN A 1 222 ? 22.054 3.850 -0.906 1.00 82.19 222 ASN A N 1
ATOM 1777 C CA . ASN A 1 222 ? 23.052 3.599 0.139 1.00 82.19 222 ASN A CA 1
ATOM 1778 C C . ASN A 1 222 ? 23.959 2.387 -0.136 1.00 82.19 222 ASN A C 1
ATOM 1780 O O . ASN A 1 222 ? 24.680 1.965 0.766 1.00 82.19 222 ASN A O 1
ATOM 1784 N N . VAL A 1 223 ? 23.947 1.848 -1.356 1.00 84.62 223 VAL A N 1
ATOM 1785 C CA . VAL A 1 223 ? 24.816 0.735 -1.757 1.00 84.62 223 VAL A CA 1
ATOM 1786 C C . VAL A 1 223 ? 26.008 1.233 -2.565 1.00 84.62 223 VAL A C 1
ATOM 1788 O O . VAL A 1 223 ? 25.918 2.210 -3.311 1.00 84.62 223 VAL A O 1
ATOM 1791 N N . ASN A 1 224 ? 27.134 0.535 -2.445 1.00 86.62 224 ASN A N 1
ATOM 1792 C CA . ASN A 1 224 ? 28.352 0.846 -3.190 1.00 86.62 224 ASN A CA 1
ATOM 1793 C C . ASN A 1 224 ? 28.357 0.149 -4.564 1.00 86.62 224 ASN A C 1
ATOM 1795 O O . ASN A 1 224 ? 29.194 -0.712 -4.838 1.00 86.62 224 ASN A O 1
ATOM 1799 N N . GLU A 1 225 ? 27.395 0.509 -5.412 1.00 90.31 225 GLU A N 1
ATOM 1800 C CA . GLU A 1 225 ? 27.240 0.014 -6.786 1.00 90.31 225 GLU A CA 1
ATOM 1801 C C . GLU A 1 225 ? 27.207 1.178 -7.787 1.00 90.31 225 GLU A C 1
ATOM 1803 O O . GLU A 1 225 ? 26.933 2.324 -7.433 1.00 90.31 225 GLU A O 1
ATOM 1808 N N . ASP A 1 226 ? 27.482 0.888 -9.061 1.00 92.12 226 ASP A N 1
ATOM 1809 C CA . ASP A 1 226 ? 27.363 1.878 -10.140 1.00 92.12 226 ASP A CA 1
ATOM 1810 C C . ASP A 1 226 ? 25.888 2.310 -10.300 1.00 92.12 226 ASP A C 1
ATOM 1812 O O . ASP A 1 226 ? 25.049 1.450 -10.595 1.00 92.12 226 ASP A O 1
ATOM 1816 N N . PRO A 1 227 ? 25.549 3.613 -10.184 1.00 91.62 227 PRO A N 1
ATOM 1817 C CA . PRO A 1 227 ? 24.179 4.102 -10.340 1.00 91.62 227 PRO A CA 1
ATOM 1818 C C . PRO A 1 227 ? 23.494 3.647 -11.632 1.00 91.62 227 PRO A C 1
ATOM 1820 O O . PRO A 1 227 ? 22.299 3.363 -11.624 1.00 91.62 227 PRO A O 1
ATOM 1823 N N . LYS A 1 228 ? 24.241 3.505 -12.738 1.00 92.69 228 LYS A N 1
ATOM 1824 C CA . LYS A 1 228 ? 23.682 3.012 -14.008 1.00 92.69 228 LYS A CA 1
ATOM 1825 C C . LYS A 1 228 ? 23.289 1.541 -13.940 1.00 92.69 228 LYS A C 1
ATOM 1827 O O . LYS A 1 228 ? 22.333 1.132 -14.589 1.00 92.69 228 LYS A O 1
ATOM 1832 N N . LYS A 1 229 ? 24.024 0.735 -13.172 1.00 95.19 229 LYS A N 1
ATOM 1833 C CA . LYS A 1 229 ? 23.692 -0.678 -12.961 1.00 95.19 229 LYS A CA 1
ATOM 1834 C C . LYS A 1 229 ? 22.526 -0.848 -12.000 1.00 95.19 229 LYS A C 1
ATOM 1836 O O . LYS A 1 229 ? 21.728 -1.755 -12.205 1.00 95.19 229 LYS A O 1
ATOM 1841 N N . ILE A 1 230 ? 22.414 0.021 -10.993 1.00 95.19 230 ILE A N 1
ATOM 1842 C CA . ILE A 1 230 ? 21.243 0.071 -10.109 1.00 95.19 230 ILE A CA 1
ATOM 1843 C C . ILE A 1 230 ? 19.990 0.371 -10.936 1.00 95.19 230 ILE A C 1
ATOM 1845 O O . ILE A 1 230 ? 19.010 -0.367 -10.846 1.00 95.19 230 ILE A O 1
ATOM 1849 N N . ASP A 1 231 ? 20.042 1.402 -11.785 1.00 94.19 231 ASP A N 1
ATOM 1850 C CA . ASP A 1 231 ? 18.936 1.732 -12.684 1.00 94.19 231 ASP A CA 1
ATOM 1851 C C . ASP A 1 231 ? 18.611 0.557 -13.619 1.00 94.19 231 ASP A C 1
ATOM 1853 O O . ASP A 1 231 ? 17.474 0.100 -13.641 1.00 94.19 231 ASP A O 1
ATOM 1857 N N . LEU A 1 232 ? 19.605 -0.028 -14.294 1.00 96.31 232 LEU A N 1
ATOM 1858 C CA . LEU A 1 232 ? 19.387 -1.195 -15.157 1.00 96.31 232 LEU A CA 1
ATOM 1859 C C . LEU A 1 232 ? 18.755 -2.383 -14.409 1.00 96.31 232 LEU A C 1
ATOM 1861 O O . LEU A 1 232 ? 17.865 -3.044 -14.940 1.00 96.31 232 LEU A O 1
ATOM 1865 N N . TYR A 1 233 ? 19.188 -2.661 -13.175 1.00 97.75 233 TYR A N 1
ATOM 1866 C CA . TYR A 1 233 ? 18.602 -3.721 -12.354 1.00 97.75 233 TYR A CA 1
ATOM 1867 C C . TYR A 1 233 ? 17.115 -3.466 -12.096 1.00 97.75 233 TYR A C 1
ATOM 1869 O O . TYR A 1 233 ? 16.290 -4.346 -12.350 1.00 97.75 233 TYR A O 1
ATOM 1877 N N . PHE A 1 234 ? 16.757 -2.266 -11.629 1.00 98.12 234 PHE A N 1
ATOM 1878 C CA . PHE A 1 234 ? 15.358 -1.941 -11.360 1.00 98.12 234 PHE A CA 1
ATOM 1879 C C . PHE A 1 234 ? 14.522 -1.869 -12.640 1.00 98.12 234 PHE A C 1
ATOM 1881 O O . PHE A 1 234 ? 13.324 -2.126 -12.582 1.00 98.12 234 PHE A O 1
ATOM 1888 N N . GLU A 1 235 ? 15.119 -1.539 -13.787 1.00 98.00 235 GLU A N 1
ATOM 1889 C CA . GLU A 1 235 ? 14.433 -1.531 -15.082 1.00 98.00 235 GLU A CA 1
ATOM 1890 C C . GLU A 1 235 ? 14.032 -2.948 -15.483 1.00 98.00 235 GLU A C 1
ATOM 1892 O O . GLU A 1 235 ? 12.875 -3.207 -15.809 1.00 98.00 235 GLU A O 1
ATOM 1897 N N . GLU A 1 236 ? 14.979 -3.883 -15.404 1.00 98.38 236 GLU A N 1
ATOM 1898 C CA . GLU A 1 236 ? 14.736 -5.292 -15.700 1.00 98.38 236 GLU A CA 1
ATOM 1899 C C . GLU A 1 236 ? 13.753 -5.914 -14.702 1.00 98.38 236 GLU A C 1
ATOM 1901 O O . GLU A 1 236 ? 12.884 -6.690 -15.103 1.00 98.38 236 GLU A O 1
ATOM 1906 N N . LEU A 1 237 ? 13.844 -5.533 -13.423 1.00 98.62 237 LEU A N 1
ATOM 1907 C CA . LEU A 1 237 ? 12.888 -5.924 -12.388 1.00 98.62 237 LEU A CA 1
ATOM 1908 C C . LEU A 1 237 ? 11.476 -5.432 -12.717 1.00 98.62 237 LEU A C 1
ATOM 1910 O O . LEU A 1 237 ? 10.531 -6.216 -12.696 1.00 98.62 237 LEU A O 1
ATOM 1914 N N . ALA A 1 238 ? 11.336 -4.150 -13.049 1.00 98.50 238 ALA A N 1
ATOM 1915 C CA . ALA A 1 238 ? 10.054 -3.540 -13.366 1.00 98.50 238 ALA A CA 1
ATOM 1916 C C . ALA A 1 238 ? 9.413 -4.124 -14.631 1.00 98.50 238 ALA A C 1
ATOM 1918 O O . ALA A 1 238 ? 8.202 -4.345 -14.652 1.00 98.50 238 ALA A O 1
ATOM 1919 N N . LYS A 1 239 ? 10.202 -4.411 -15.673 1.00 98.25 239 LYS A N 1
ATOM 1920 C CA . LYS A 1 239 ? 9.707 -5.052 -16.903 1.00 98.25 239 LYS A CA 1
ATOM 1921 C C . LYS A 1 239 ? 9.171 -6.458 -16.639 1.00 98.25 239 LYS A C 1
ATOM 1923 O O . LYS A 1 239 ? 8.077 -6.778 -17.090 1.00 98.25 239 LYS A O 1
ATOM 1928 N N . ASP A 1 240 ? 9.909 -7.288 -15.900 1.00 98.12 240 ASP A N 1
ATOM 1929 C CA . ASP A 1 240 ? 9.456 -8.651 -15.577 1.00 98.12 240 ASP A CA 1
ATOM 1930 C C . ASP A 1 240 ? 8.224 -8.626 -14.656 1.00 98.12 240 ASP A C 1
ATOM 1932 O O . ASP A 1 240 ? 7.249 -9.343 -14.890 1.00 98.12 240 ASP A O 1
ATOM 1936 N N . PHE A 1 241 ? 8.220 -7.726 -13.669 1.00 98.31 241 PHE A N 1
ATOM 1937 C CA . PHE A 1 241 ? 7.103 -7.508 -12.752 1.00 98.31 241 PHE A CA 1
ATOM 1938 C C . PHE A 1 241 ? 5.810 -7.101 -13.476 1.00 98.31 241 PHE A C 1
ATOM 1940 O O . PHE A 1 241 ? 4.791 -7.775 -13.329 1.00 98.31 241 PHE A O 1
ATOM 1947 N N . THR A 1 242 ? 5.854 -6.043 -14.290 1.00 98.12 242 THR A N 1
ATOM 1948 C CA . THR A 1 242 ? 4.683 -5.530 -15.031 1.00 98.12 242 THR A CA 1
ATOM 1949 C C . THR A 1 242 ? 4.175 -6.530 -16.068 1.00 98.12 242 THR A C 1
ATOM 1951 O O . THR A 1 242 ? 2.964 -6.724 -16.202 1.00 98.12 242 THR A O 1
ATOM 1954 N N . LYS A 1 243 ? 5.080 -7.248 -16.748 1.00 97.75 243 LYS A N 1
ATOM 1955 C CA . LYS A 1 243 ? 4.705 -8.330 -17.668 1.00 97.75 243 LYS A CA 1
ATOM 1956 C C . LYS A 1 243 ? 4.031 -9.492 -16.943 1.00 97.75 243 LYS A C 1
ATOM 1958 O O . LYS A 1 243 ? 3.044 -10.019 -17.451 1.00 97.75 243 LYS A O 1
ATOM 1963 N N . THR A 1 244 ? 4.538 -9.866 -15.769 1.00 97.00 244 THR A N 1
ATOM 1964 C CA . THR A 1 244 ? 3.956 -10.940 -14.958 1.00 97.00 244 THR A CA 1
ATOM 1965 C C . THR A 1 244 ? 2.556 -10.559 -14.478 1.00 97.00 244 THR A C 1
ATOM 1967 O O . THR A 1 244 ? 1.654 -11.384 -14.556 1.00 97.00 244 THR A O 1
ATOM 1970 N N . LEU A 1 245 ? 2.335 -9.316 -14.034 1.00 97.69 245 LEU A N 1
ATOM 1971 C CA . LEU A 1 245 ? 0.997 -8.823 -13.678 1.00 97.69 245 LEU A CA 1
ATOM 1972 C C . LEU A 1 245 ? 0.011 -8.884 -14.855 1.00 97.69 245 LEU A C 1
ATOM 1974 O O . LEU A 1 245 ? -1.125 -9.327 -14.682 1.00 97.69 245 LEU A O 1
ATOM 1978 N N . ASP A 1 246 ? 0.471 -8.503 -16.045 1.00 97.69 246 ASP A N 1
ATOM 1979 C CA . ASP A 1 246 ? -0.300 -8.572 -17.288 1.00 97.69 246 ASP A CA 1
ATOM 1980 C C . ASP A 1 246 ? -0.673 -10.021 -17.639 1.00 97.69 246 ASP A C 1
ATOM 1982 O O . ASP A 1 246 ? -1.846 -10.316 -17.864 1.00 97.69 246 ASP A O 1
ATOM 1986 N N . ASP A 1 247 ? 0.278 -10.959 -17.538 1.00 95.88 247 ASP A N 1
ATOM 1987 C CA . ASP A 1 247 ? 0.015 -12.397 -17.716 1.00 95.88 247 ASP A CA 1
ATOM 1988 C C . ASP A 1 247 ? -1.001 -12.945 -16.701 1.00 95.88 247 ASP A C 1
ATOM 1990 O O . ASP A 1 247 ? -1.727 -13.895 -16.994 1.00 95.88 247 ASP A O 1
ATOM 1994 N N . CYS A 1 248 ? -1.078 -12.344 -15.510 1.00 92.94 248 CYS A N 1
ATOM 1995 C CA . CYS A 1 248 ? -2.044 -12.716 -14.478 1.00 92.94 248 CYS A CA 1
ATOM 1996 C C . CYS A 1 248 ? -3.447 -12.154 -14.727 1.00 92.94 248 CYS A C 1
ATOM 1998 O O . CYS A 1 248 ? -4.361 -12.532 -14.000 1.00 92.94 248 CYS A O 1
ATOM 2000 N N . GLY A 1 249 ? -3.634 -11.270 -15.713 1.00 94.62 249 GLY A N 1
ATOM 2001 C CA . GLY A 1 249 ? -4.913 -10.621 -16.004 1.00 94.62 249 GLY A CA 1
ATOM 2002 C C . GLY A 1 249 ? -5.120 -9.275 -15.303 1.00 94.62 249 GLY A C 1
ATOM 2003 O O . GLY A 1 249 ? -6.266 -8.860 -15.124 1.00 94.62 249 GLY A O 1
ATOM 2004 N N . ILE A 1 250 ? -4.042 -8.600 -14.890 1.00 96.44 250 ILE A N 1
ATOM 2005 C CA . ILE A 1 250 ? -4.062 -7.181 -14.504 1.00 96.44 250 ILE A CA 1
ATOM 2006 C C . ILE A 1 250 ? -3.363 -6.414 -15.639 1.00 96.44 250 ILE A C 1
ATOM 2008 O O . ILE A 1 250 ? -2.136 -6.398 -15.669 1.00 96.44 250 ILE A O 1
ATOM 2012 N N . PRO A 1 251 ? -4.091 -5.860 -16.622 1.00 96.69 251 PRO A N 1
ATOM 2013 C CA . PRO A 1 251 ? -3.506 -5.329 -17.853 1.00 96.69 251 PRO A CA 1
ATOM 2014 C C . PRO A 1 251 ? -2.645 -4.083 -17.628 1.00 96.69 251 PRO A C 1
ATOM 2016 O O . PRO A 1 251 ? -2.857 -3.316 -16.688 1.00 96.69 251 PRO A O 1
ATOM 2019 N N . LEU A 1 252 ? -1.702 -3.854 -18.545 1.00 97.06 252 LEU A N 1
ATOM 2020 C CA . LEU A 1 252 ? -0.886 -2.637 -18.575 1.00 97.06 252 LEU A CA 1
ATOM 2021 C C . LEU A 1 252 ? -1.761 -1.370 -18.578 1.00 97.06 252 LEU A C 1
ATOM 2023 O O . LEU A 1 252 ? -2.733 -1.273 -19.333 1.00 97.06 252 LEU A O 1
ATOM 2027 N N . CYS A 1 253 ? -1.383 -0.380 -17.767 1.00 94.31 253 CYS A N 1
ATOM 2028 C CA . CYS A 1 253 ? -2.083 0.900 -17.696 1.00 94.31 253 CYS A CA 1
ATOM 2029 C C . CYS A 1 253 ? -1.871 1.711 -18.981 1.00 94.31 253 CYS A C 1
ATOM 2031 O O . CYS A 1 253 ? -0.744 1.929 -19.431 1.00 94.31 253 CYS A O 1
ATOM 2033 N N . LYS A 1 254 ? -2.966 2.213 -19.565 1.00 89.19 254 LYS A N 1
ATOM 2034 C CA . LYS A 1 254 ? -2.924 3.050 -20.781 1.00 89.19 254 LYS A CA 1
ATOM 2035 C C . LYS A 1 254 ? -2.215 4.388 -20.549 1.00 89.19 254 LYS A C 1
ATOM 2037 O O . LYS A 1 254 ? -1.686 4.964 -21.495 1.00 89.19 254 LYS A O 1
ATOM 2042 N N . GLY A 1 255 ? -2.234 4.877 -19.308 1.00 87.31 255 GLY A N 1
ATOM 2043 C CA . GLY A 1 255 ? -1.530 6.084 -18.872 1.00 87.31 255 GLY A CA 1
ATOM 2044 C C . GLY A 1 255 ? -0.046 5.868 -18.565 1.00 87.31 255 GLY A C 1
ATOM 2045 O O . GLY A 1 255 ? 0.628 6.827 -18.203 1.00 87.31 255 GLY A O 1
ATOM 2046 N N . ASP A 1 256 ? 0.459 4.635 -18.707 1.00 91.81 256 ASP A N 1
ATOM 2047 C CA . ASP A 1 256 ? 1.848 4.252 -18.431 1.00 91.81 256 ASP A CA 1
ATOM 2048 C C . ASP A 1 256 ? 2.304 4.582 -16.992 1.00 91.81 256 ASP A C 1
ATOM 2050 O O . ASP A 1 256 ? 3.455 4.942 -16.732 1.00 91.81 256 ASP A O 1
ATOM 2054 N N . LEU A 1 257 ? 1.372 4.450 -16.037 1.00 94.19 257 LEU A N 1
ATOM 2055 C CA . LEU A 1 257 ? 1.569 4.664 -14.597 1.00 94.19 257 LEU A CA 1
ATOM 2056 C C . LEU A 1 257 ? 2.223 3.451 -13.924 1.00 94.19 257 LEU A C 1
ATOM 2058 O O . LEU A 1 257 ? 1.735 2.921 -12.930 1.00 94.19 257 LEU A O 1
ATOM 2062 N N . MET A 1 258 ? 3.312 2.963 -14.508 1.00 97.44 258 MET A N 1
ATOM 2063 C CA . MET A 1 258 ? 3.935 1.697 -14.130 1.00 97.44 258 MET A CA 1
ATOM 2064 C C . MET A 1 258 ? 5.427 1.872 -13.883 1.00 97.44 258 MET A C 1
ATOM 2066 O O . MET A 1 258 ? 6.090 2.652 -14.563 1.00 97.44 258 MET A O 1
ATOM 2070 N N . ALA A 1 259 ? 5.996 1.062 -12.991 1.00 97.69 259 ALA A N 1
ATOM 2071 C CA . ALA A 1 259 ? 7.423 1.067 -12.679 1.00 97.69 259 ALA A CA 1
ATOM 2072 C C . ALA A 1 259 ? 8.324 0.796 -13.901 1.00 97.69 259 ALA A C 1
ATOM 2074 O O . ALA A 1 259 ? 9.512 1.112 -13.879 1.00 97.69 259 ALA A O 1
ATOM 2075 N N . SER A 1 260 ? 7.798 0.202 -14.979 1.00 96.69 260 SER A N 1
ATOM 2076 C CA . SER A 1 260 ? 8.526 0.048 -16.247 1.00 96.69 260 SER A CA 1
ATOM 2077 C C . SER A 1 260 ? 8.870 1.395 -16.891 1.00 96.69 260 SER A C 1
ATOM 2079 O O . SER A 1 260 ? 9.841 1.485 -17.642 1.00 96.69 260 SER A O 1
ATOM 2081 N N . ASN A 1 261 ? 8.118 2.447 -16.566 1.00 96.69 261 ASN A N 1
ATOM 2082 C CA . ASN A 1 261 ? 8.406 3.823 -16.929 1.00 96.69 261 ASN A CA 1
ATOM 2083 C C . ASN A 1 261 ? 9.284 4.483 -15.850 1.00 96.69 261 ASN A C 1
ATOM 2085 O O . ASN A 1 261 ? 8.993 4.452 -14.653 1.00 96.69 261 ASN A O 1
ATOM 2089 N N . LEU A 1 262 ? 10.366 5.135 -16.289 1.00 95.81 262 LEU A N 1
ATOM 2090 C CA . LEU A 1 262 ? 11.323 5.845 -15.433 1.00 95.81 262 LEU A CA 1
ATOM 2091 C C . LEU A 1 262 ? 10.673 6.923 -14.545 1.00 95.81 262 LEU A C 1
ATOM 2093 O O . LEU A 1 262 ? 11.226 7.276 -13.501 1.00 95.81 262 LEU A O 1
ATOM 2097 N N . LEU A 1 263 ? 9.519 7.467 -14.938 1.00 96.19 263 LEU A N 1
ATOM 2098 C CA . LEU A 1 263 ? 8.762 8.424 -14.131 1.00 96.19 263 LEU A CA 1
ATOM 2099 C C . LEU A 1 263 ? 8.316 7.819 -12.790 1.00 96.19 263 LEU A C 1
ATOM 2101 O O . LEU A 1 263 ? 8.296 8.531 -11.788 1.00 96.19 263 LEU A O 1
ATOM 2105 N N . TRP A 1 264 ? 8.043 6.511 -12.768 1.00 97.56 264 TRP A N 1
ATOM 2106 C CA . TRP A 1 264 ? 7.503 5.768 -11.625 1.00 97.56 264 TRP A CA 1
ATOM 2107 C C . TRP A 1 264 ? 8.526 4.825 -10.979 1.00 97.56 264 TRP A C 1
ATOM 2109 O O . TRP A 1 264 ? 8.179 3.994 -10.142 1.00 97.56 264 TRP A O 1
ATOM 2119 N N . ARG A 1 265 ? 9.806 4.951 -11.341 1.00 97.44 265 ARG A N 1
ATOM 2120 C CA . ARG A 1 265 ? 10.904 4.113 -10.848 1.00 97.44 265 ARG A CA 1
ATOM 2121 C C . ARG A 1 265 ? 12.116 4.975 -10.550 1.00 97.44 265 ARG A C 1
ATOM 2123 O O . ARG A 1 265 ? 12.825 5.383 -11.466 1.00 97.44 265 ARG A O 1
ATOM 2130 N N . LYS A 1 266 ? 12.322 5.283 -9.270 1.00 97.56 266 LYS A N 1
ATOM 2131 C CA . LYS A 1 266 ? 13.358 6.222 -8.823 1.00 97.56 266 LYS A CA 1
ATOM 2132 C C . LYS A 1 266 ? 13.874 5.898 -7.436 1.00 97.56 266 LYS A C 1
ATOM 2134 O O . LYS A 1 266 ? 13.193 5.253 -6.635 1.00 97.56 266 LYS A O 1
ATOM 2139 N N . SER A 1 267 ? 15.049 6.425 -7.116 1.00 97.69 267 SER A N 1
ATOM 2140 C CA . SER A 1 267 ? 15.470 6.479 -5.726 1.00 97.69 267 SER A CA 1
ATOM 2141 C C . SER A 1 267 ? 14.601 7.448 -4.924 1.00 97.69 267 SER A C 1
ATOM 2143 O O . SER A 1 267 ? 13.981 8.358 -5.479 1.00 97.69 267 SER A O 1
ATOM 2145 N N . LEU A 1 268 ? 14.562 7.292 -3.601 1.00 97.94 268 LEU A N 1
ATOM 2146 C CA . LEU A 1 268 ? 13.793 8.196 -2.742 1.00 97.94 268 LEU A CA 1
ATOM 2147 C C . LEU A 1 268 ? 14.188 9.687 -2.894 1.00 97.94 268 LEU A C 1
ATOM 2149 O O . LEU A 1 268 ? 13.283 10.519 -3.006 1.00 97.94 268 LEU A O 1
ATOM 2153 N N . PRO A 1 269 ? 15.482 10.073 -2.951 1.00 97.38 269 PRO A N 1
ATOM 2154 C CA . PRO A 1 269 ? 15.861 11.465 -3.212 1.00 97.38 269 PRO A CA 1
ATOM 2155 C C . PRO A 1 269 ? 15.378 11.982 -4.574 1.00 97.38 269 PRO A C 1
ATOM 2157 O O . PRO A 1 269 ? 14.900 13.112 -4.668 1.00 97.38 269 PRO A O 1
ATOM 2160 N N . GLU A 1 270 ? 15.458 11.158 -5.621 1.00 97.50 270 GLU A N 1
ATOM 2161 C CA . GLU A 1 270 ? 14.993 11.518 -6.967 1.00 97.50 270 GLU A CA 1
ATOM 2162 C C . GLU A 1 270 ? 13.466 11.656 -7.030 1.00 97.50 270 GLU A C 1
ATOM 2164 O O . GLU A 1 270 ? 12.962 12.566 -7.685 1.00 97.50 270 GLU A O 1
ATOM 2169 N N . TRP A 1 271 ? 12.725 10.808 -6.308 1.00 97.62 271 TRP A N 1
ATOM 2170 C CA . TRP A 1 271 ? 11.278 10.942 -6.133 1.00 97.62 271 TRP A CA 1
ATOM 2171 C C . TRP A 1 271 ? 10.900 12.286 -5.508 1.00 97.62 271 TRP A C 1
ATOM 2173 O O . TRP A 1 271 ? 10.044 12.995 -6.038 1.00 97.62 271 TRP A O 1
ATOM 2183 N N . LYS A 1 272 ? 11.562 12.670 -4.409 1.00 97.00 272 LYS A N 1
ATOM 2184 C CA . LYS A 1 272 ? 11.319 13.959 -3.744 1.00 97.00 272 LYS A CA 1
ATOM 2185 C C . LYS A 1 272 ? 11.604 15.136 -4.678 1.00 97.00 272 LYS A C 1
ATOM 2187 O O . LYS A 1 272 ? 10.777 16.038 -4.788 1.00 97.00 272 LYS A O 1
ATOM 2192 N N . ALA A 1 273 ? 12.728 15.094 -5.396 1.00 96.94 273 ALA A N 1
ATOM 2193 C CA . ALA A 1 273 ? 13.089 16.124 -6.367 1.00 96.94 273 ALA A CA 1
ATOM 2194 C C . ALA A 1 273 ? 12.069 16.232 -7.517 1.00 96.94 273 ALA A C 1
ATOM 2196 O O . ALA A 1 273 ? 11.703 17.339 -7.912 1.00 96.94 273 ALA A O 1
ATOM 2197 N N . GLN A 1 274 ? 11.568 15.099 -8.023 1.00 96.12 274 GLN A N 1
ATOM 2198 C CA . GLN A 1 274 ? 10.538 15.072 -9.063 1.00 96.12 274 GLN A CA 1
ATOM 2199 C C . GLN A 1 274 ? 9.225 15.702 -8.584 1.00 96.12 274 GLN A C 1
ATOM 2201 O O . GLN A 1 274 ? 8.659 16.536 -9.287 1.00 96.12 274 GLN A O 1
ATOM 2206 N N . VAL A 1 275 ? 8.766 15.360 -7.377 1.00 94.00 275 VAL A N 1
ATOM 2207 C CA . VAL A 1 275 ? 7.553 15.955 -6.793 1.00 94.00 275 VAL A CA 1
ATOM 2208 C C . VAL A 1 275 ? 7.709 17.470 -6.631 1.00 94.00 275 VAL A C 1
ATOM 2210 O O . VAL A 1 275 ? 6.798 18.221 -6.975 1.00 94.00 275 VAL A O 1
ATOM 2213 N N . GLU A 1 276 ? 8.867 17.955 -6.173 1.00 93.12 276 GLU A N 1
ATOM 2214 C CA . GLU A 1 276 ? 9.129 19.401 -6.093 1.00 93.12 276 GLU A CA 1
ATOM 2215 C C . GLU A 1 276 ? 9.124 20.076 -7.462 1.00 93.12 276 GLU A C 1
ATOM 2217 O O . GLU A 1 276 ? 8.624 21.194 -7.597 1.00 93.12 276 GLU A O 1
ATOM 2222 N N . GLN A 1 277 ? 9.660 19.410 -8.483 1.00 93.69 277 GLN A N 1
ATOM 2223 C CA . GLN A 1 277 ? 9.643 19.925 -9.845 1.00 93.69 277 GLN A CA 1
ATOM 2224 C C . GLN A 1 277 ? 8.213 20.032 -10.386 1.00 93.69 277 GLN A C 1
ATOM 2226 O O . GLN A 1 277 ? 7.852 21.082 -10.919 1.00 93.69 277 GLN A O 1
ATOM 2231 N N . TRP A 1 278 ? 7.393 18.994 -10.207 1.00 92.50 278 TRP A N 1
ATOM 2232 C CA . TRP A 1 278 ? 5.983 19.005 -10.601 1.00 92.50 278 TRP A CA 1
ATOM 2233 C C . TRP A 1 278 ? 5.218 20.145 -9.926 1.00 92.50 278 TRP A C 1
ATOM 2235 O O . TRP A 1 278 ? 4.535 20.923 -10.596 1.00 92.50 278 TRP A O 1
ATOM 2245 N N . LEU A 1 279 ? 5.408 20.307 -8.613 1.00 88.00 279 LEU A N 1
ATOM 2246 C CA . LEU A 1 279 ? 4.821 21.402 -7.841 1.00 88.00 279 LEU A CA 1
ATOM 2247 C C . LEU A 1 279 ? 5.300 22.772 -8.318 1.00 88.00 279 LEU A C 1
ATOM 2249 O O . LEU A 1 279 ? 4.518 23.710 -8.344 1.00 88.00 279 LEU A O 1
ATOM 2253 N N . LYS A 1 280 ? 6.562 22.916 -8.729 1.00 88.62 280 LYS A N 1
ATOM 2254 C CA . LYS A 1 280 ? 7.104 24.199 -9.194 1.00 88.62 280 LYS A CA 1
ATOM 2255 C C . LYS A 1 280 ? 6.602 24.599 -10.583 1.00 88.62 280 LYS A C 1
ATOM 2257 O O . LYS A 1 280 ? 6.436 25.791 -10.837 1.00 88.62 280 LYS A O 1
ATOM 2262 N N . ASN A 1 281 ? 6.422 23.634 -11.482 1.00 86.38 281 ASN A N 1
ATOM 2263 C CA . ASN A 1 281 ? 6.078 23.895 -12.880 1.00 86.38 281 ASN A CA 1
ATOM 2264 C C . ASN A 1 281 ? 4.606 24.274 -13.078 1.00 86.38 281 ASN A C 1
ATOM 2266 O O . ASN A 1 281 ? 4.294 24.997 -14.023 1.00 86.38 281 ASN A O 1
ATOM 2270 N N . HIS A 1 282 ? 3.705 23.764 -12.227 1.00 80.62 282 HIS A N 1
ATOM 2271 C CA . HIS A 1 282 ? 2.246 23.936 -12.349 1.00 80.62 282 HIS A CA 1
ATOM 2272 C C . HIS A 1 282 ? 1.675 23.517 -13.718 1.00 80.62 282 HIS A C 1
ATOM 2274 O O . HIS A 1 282 ? 0.604 23.978 -14.111 1.00 80.62 282 HIS A O 1
ATOM 2280 N N . ALA A 1 283 ? 2.366 22.643 -14.458 1.00 86.69 283 ALA A N 1
ATOM 2281 C CA . ALA A 1 283 ? 1.853 22.118 -15.718 1.00 86.69 283 ALA A CA 1
ATOM 2282 C C . ALA A 1 283 ? 0.663 21.173 -15.445 1.00 86.69 283 ALA A C 1
ATOM 2284 O O . ALA A 1 283 ? 0.738 20.375 -14.510 1.00 86.69 283 ALA A O 1
ATOM 2285 N N . PRO A 1 284 ? -0.415 21.185 -16.257 1.00 85.06 284 PRO A N 1
ATOM 2286 C CA . PRO A 1 284 ? -1.583 20.331 -16.017 1.00 85.06 284 PRO A CA 1
ATOM 2287 C C . PRO A 1 284 ? -1.256 18.835 -15.899 1.00 85.06 284 PRO A C 1
ATOM 2289 O O . PRO A 1 284 ? -1.853 18.130 -15.093 1.00 85.06 284 PRO A O 1
ATOM 2292 N N . GLN A 1 285 ? -0.283 18.352 -16.677 1.00 87.31 285 GLN A N 1
ATOM 2293 C CA . GLN A 1 285 ? 0.168 16.961 -16.608 1.00 87.31 285 GLN A CA 1
ATOM 2294 C C . GLN A 1 285 ? 0.901 16.650 -15.294 1.00 87.31 285 GLN A C 1
ATOM 2296 O O . GLN A 1 285 ? 0.658 15.607 -14.698 1.00 87.31 285 GLN A O 1
ATOM 2301 N N . ASP A 1 286 ? 1.751 17.563 -14.823 1.00 88.75 286 ASP A N 1
ATOM 2302 C CA . ASP A 1 286 ? 2.486 17.414 -13.563 1.00 88.75 286 ASP A CA 1
ATOM 2303 C C . ASP A 1 286 ? 1.525 17.357 -12.369 1.00 88.75 286 ASP A C 1
ATOM 2305 O O . ASP A 1 286 ? 1.696 16.547 -11.461 1.00 88.75 286 ASP A O 1
ATOM 2309 N N . MET A 1 287 ? 0.471 18.174 -12.396 1.00 86.81 287 MET A N 1
ATOM 2310 C CA . MET A 1 287 ? -0.557 18.156 -11.357 1.00 86.81 287 MET A CA 1
ATOM 2311 C C . MET A 1 287 ? -1.367 16.849 -11.365 1.00 86.81 287 MET A C 1
ATOM 2313 O O . MET A 1 287 ? -1.640 16.307 -10.298 1.00 86.81 287 MET A O 1
ATOM 2317 N N . ARG A 1 288 ? -1.672 16.290 -12.548 1.00 86.62 288 ARG A N 1
ATOM 2318 C CA . ARG A 1 288 ? -2.278 14.951 -12.669 1.00 86.62 288 ARG A CA 1
ATOM 2319 C C . ARG A 1 288 ? -1.388 13.851 -12.091 1.00 86.62 288 ARG A C 1
ATOM 2321 O O . ARG A 1 288 ? -1.892 12.970 -11.408 1.00 86.62 288 ARG A O 1
ATOM 2328 N N . HIS A 1 289 ? -0.073 13.903 -12.318 1.00 90.94 289 HIS A N 1
ATOM 2329 C CA . HIS A 1 289 ? 0.844 12.923 -11.725 1.00 90.94 289 HIS A CA 1
ATOM 2330 C C . HIS A 1 289 ? 0.852 12.987 -10.192 1.00 90.94 289 HIS A C 1
ATOM 2332 O O . HIS A 1 289 ? 0.931 11.949 -9.541 1.00 90.94 289 HIS A O 1
ATOM 2338 N N . ILE A 1 290 ? 0.764 14.188 -9.610 1.00 89.00 290 ILE A N 1
ATOM 2339 C CA . ILE A 1 290 ? 0.676 14.356 -8.152 1.00 89.00 290 ILE A CA 1
ATOM 2340 C C . ILE A 1 290 ? -0.620 13.747 -7.615 1.00 89.00 290 ILE A C 1
ATOM 2342 O O . ILE A 1 290 ? -0.575 13.044 -6.607 1.00 89.00 290 ILE A O 1
ATOM 2346 N N . ASP A 1 291 ? -1.742 14.003 -8.287 1.00 85.88 291 ASP A N 1
ATOM 2347 C CA . ASP A 1 291 ? -3.046 13.452 -7.918 1.00 85.88 291 ASP A CA 1
ATOM 2348 C C . ASP A 1 291 ? -3.032 11.913 -7.921 1.00 85.88 291 ASP A C 1
ATOM 2350 O O . ASP A 1 291 ? -3.362 11.286 -6.917 1.00 85.88 291 ASP A O 1
ATOM 2354 N N . MET A 1 292 ? -2.494 11.304 -8.985 1.00 87.69 292 MET A N 1
ATOM 2355 C CA . MET A 1 292 ? -2.330 9.845 -9.091 1.00 87.69 292 MET A CA 1
ATOM 2356 C C . MET A 1 292 ? -1.372 9.261 -8.046 1.00 87.69 292 MET A C 1
ATOM 2358 O O . MET A 1 292 ? -1.547 8.130 -7.607 1.00 87.69 292 MET A O 1
ATOM 2362 N N . LEU A 1 293 ? -0.325 9.996 -7.663 1.00 91.50 293 LEU A N 1
ATOM 2363 C CA . LEU A 1 293 ? 0.647 9.520 -6.681 1.00 91.50 293 LEU A CA 1
ATOM 2364 C C . LEU A 1 293 ? 0.079 9.580 -5.253 1.00 91.50 293 LEU A C 1
ATOM 2366 O O . LEU A 1 293 ? 0.463 8.785 -4.402 1.00 91.50 293 LEU A O 1
ATOM 2370 N N . TYR A 1 294 ? -0.809 10.523 -4.947 1.00 85.69 294 TYR A N 1
ATOM 2371 C CA . TYR A 1 294 ? -1.177 10.874 -3.571 1.00 85.69 294 TYR A CA 1
ATOM 2372 C C . TYR A 1 294 ? -1.669 9.692 -2.710 1.00 85.69 294 TYR A C 1
ATOM 2374 O O . TYR A 1 294 ? -1.366 9.569 -1.512 1.00 85.69 294 TYR A O 1
ATOM 2382 N N . ASP A 1 295 ? -2.402 8.779 -3.325 1.00 87.25 295 ASP A N 1
ATOM 2383 C CA . ASP A 1 295 ? -3.094 7.683 -2.662 1.00 87.25 295 ASP A CA 1
ATOM 2384 C C . ASP A 1 295 ? -2.321 6.358 -2.657 1.00 87.25 295 ASP A C 1
ATOM 2386 O O . ASP A 1 295 ? -2.893 5.311 -2.341 1.00 87.25 295 ASP A O 1
ATOM 2390 N N . PHE A 1 296 ? -1.015 6.398 -2.954 1.00 94.50 296 PHE A N 1
ATOM 2391 C CA . PHE A 1 296 ? -0.242 5.168 -3.075 1.00 94.50 296 PHE A CA 1
ATOM 2392 C C . PHE A 1 296 ? -0.234 4.321 -1.791 1.00 94.50 296 PHE A C 1
ATOM 2394 O O . PHE A 1 296 ? -0.456 4.786 -0.673 1.00 94.50 296 PHE A O 1
ATOM 2401 N N . ARG A 1 297 ? 0.126 3.051 -1.911 1.00 89.19 297 ARG A N 1
ATOM 2402 C CA . ARG A 1 297 ? 0.351 2.153 -0.778 1.00 89.19 297 ARG A CA 1
ATOM 2403 C C . ARG A 1 297 ? 1.546 1.261 -1.057 1.00 89.19 297 ARG A C 1
ATOM 2405 O O . ARG A 1 297 ? 1.655 0.716 -2.148 1.00 89.19 297 ARG A O 1
ATOM 2412 N N . SER A 1 298 ? 2.412 1.067 -0.063 1.00 92.31 298 SER A N 1
ATOM 2413 C CA . SER A 1 298 ? 3.454 0.040 -0.163 1.00 92.31 298 SER A CA 1
ATOM 2414 C C . SER A 1 298 ? 2.825 -1.349 -0.095 1.00 92.31 298 SER A C 1
ATOM 2416 O O . SER A 1 298 ? 2.044 -1.648 0.813 1.00 92.31 298 SER A O 1
ATOM 2418 N N . VAL A 1 299 ? 3.162 -2.196 -1.063 1.00 85.38 299 VAL A N 1
ATOM 2419 C CA . VAL A 1 299 ? 2.694 -3.585 -1.131 1.00 85.38 299 VAL A CA 1
ATOM 2420 C C . VAL A 1 299 ? 3.819 -4.587 -0.918 1.00 85.38 299 VAL A C 1
ATOM 2422 O O . VAL A 1 299 ? 3.525 -5.710 -0.516 1.00 85.38 299 VAL A O 1
ATOM 2425 N N . TYR A 1 300 ? 5.081 -4.203 -1.121 1.00 88.50 300 TYR A N 1
ATOM 2426 C CA . TYR A 1 300 ? 6.247 -5.073 -0.967 1.00 88.50 300 TYR A CA 1
ATOM 2427 C C . TYR A 1 300 ? 7.505 -4.281 -0.593 1.00 88.50 300 TYR A C 1
ATOM 2429 O O . TYR A 1 300 ? 7.633 -3.117 -0.970 1.00 88.50 300 TYR A O 1
ATOM 2437 N N . GLY A 1 301 ? 8.454 -4.941 0.075 1.00 89.44 301 GLY A N 1
ATOM 2438 C CA . GLY A 1 301 ? 9.771 -4.391 0.387 1.00 89.44 301 GLY A CA 1
ATOM 2439 C C . GLY A 1 301 ? 9.797 -3.516 1.645 1.00 89.44 301 GLY A C 1
ATOM 2440 O O . GLY A 1 301 ? 9.042 -3.745 2.589 1.00 89.44 301 GLY A O 1
ATOM 2441 N N . LYS A 1 302 ? 10.697 -2.530 1.668 1.00 89.94 302 LYS A N 1
ATOM 2442 C CA . LYS A 1 302 ? 10.936 -1.624 2.798 1.00 89.94 302 LYS A CA 1
ATOM 2443 C C . LYS A 1 302 ? 9.862 -0.533 2.849 1.00 89.94 302 LYS A C 1
ATOM 2445 O O . LYS A 1 302 ? 9.844 0.367 2.005 1.00 89.94 302 LYS A O 1
ATOM 2450 N N . ILE A 1 303 ? 8.935 -0.630 3.801 1.00 84.19 303 ILE A N 1
ATOM 2451 C CA . ILE A 1 303 ? 7.768 0.263 3.903 1.00 84.19 303 ILE A CA 1
ATOM 2452 C C . ILE A 1 303 ? 8.160 1.708 4.231 1.00 84.19 303 ILE A C 1
ATOM 2454 O O . ILE A 1 303 ? 7.527 2.645 3.747 1.00 84.19 303 ILE A O 1
ATOM 2458 N N . GLU A 1 304 ? 9.257 1.893 4.960 1.00 91.50 304 GLU A N 1
ATOM 2459 C CA . GLU A 1 304 ? 9.749 3.185 5.433 1.00 91.50 304 GLU A CA 1
ATOM 2460 C C . GLU A 1 304 ? 10.057 4.142 4.272 1.00 91.50 304 GLU A C 1
ATOM 2462 O O . GLU A 1 304 ? 9.845 5.344 4.393 1.00 91.50 304 GLU A O 1
ATOM 2467 N N . LEU A 1 305 ? 10.480 3.623 3.110 1.00 96.12 305 LEU A N 1
ATOM 2468 C CA . LEU A 1 305 ? 10.722 4.439 1.911 1.00 96.12 305 LEU A CA 1
ATOM 2469 C C . LEU A 1 305 ? 9.432 5.081 1.387 1.00 96.12 305 LEU A C 1
ATOM 2471 O O . LEU A 1 305 ? 9.417 6.244 0.983 1.00 96.12 305 LEU A O 1
ATOM 2475 N N . ALA A 1 306 ? 8.341 4.316 1.401 1.00 93.75 306 ALA A N 1
ATOM 2476 C CA . ALA A 1 306 ? 7.029 4.777 0.978 1.00 93.75 306 ALA A CA 1
ATOM 2477 C C . ALA A 1 306 ? 6.414 5.726 2.022 1.00 93.75 306 ALA A C 1
ATOM 2479 O O . ALA A 1 306 ? 5.803 6.729 1.658 1.00 93.75 306 ALA A O 1
ATOM 2480 N N . GLU A 1 307 ? 6.598 5.456 3.316 1.00 90.12 307 GLU A N 1
ATOM 2481 C CA . GLU A 1 307 ? 6.152 6.349 4.392 1.00 90.12 307 GLU A CA 1
ATOM 2482 C C . GLU A 1 307 ? 6.889 7.690 4.372 1.00 90.12 307 GLU A C 1
ATOM 2484 O O . GLU A 1 307 ? 6.261 8.741 4.508 1.00 90.12 307 GLU A O 1
ATOM 2489 N N . GLU A 1 308 ? 8.199 7.679 4.125 1.00 96.12 308 GLU A N 1
ATOM 2490 C CA . GLU A 1 308 ? 8.998 8.897 4.027 1.00 96.12 308 GLU A CA 1
ATOM 2491 C C . GLU A 1 308 ? 8.596 9.741 2.809 1.00 96.12 308 GLU A C 1
ATOM 2493 O O . GLU A 1 308 ? 8.442 10.961 2.927 1.00 96.12 308 GLU A O 1
ATOM 2498 N N . LEU A 1 309 ? 8.351 9.112 1.650 1.00 96.25 309 LEU A N 1
ATOM 2499 C CA . LEU A 1 309 ? 7.811 9.812 0.481 1.00 96.25 309 LEU A CA 1
ATOM 2500 C C . LEU A 1 309 ? 6.414 10.386 0.766 1.00 96.25 309 LEU A C 1
ATOM 2502 O O . LEU A 1 309 ? 6.132 11.525 0.398 1.00 96.25 309 LEU A O 1
ATOM 2506 N N . ARG A 1 310 ? 5.550 9.637 1.462 1.00 93.56 310 ARG A N 1
ATOM 2507 C CA . ARG A 1 310 ? 4.205 10.096 1.838 1.00 93.56 310 ARG A CA 1
ATOM 2508 C C . ARG A 1 310 ? 4.258 11.295 2.774 1.00 93.56 310 ARG A C 1
ATOM 2510 O O . ARG A 1 310 ? 3.526 12.255 2.553 1.00 93.56 310 ARG A O 1
ATOM 2517 N N . SER A 1 311 ? 5.112 11.253 3.797 1.00 92.38 311 SER A N 1
ATOM 2518 C CA . SER A 1 311 ? 5.313 12.383 4.710 1.00 92.38 311 SER A CA 1
ATOM 2519 C C . SER A 1 311 ? 5.763 13.616 3.936 1.00 92.38 311 SER A C 1
ATOM 2521 O O . SER A 1 311 ? 5.182 14.685 4.093 1.00 92.38 311 SER A O 1
ATOM 2523 N N . PHE A 1 312 ? 6.732 13.444 3.035 1.00 93.50 312 PHE A N 1
ATOM 2524 C CA . PHE A 1 312 ? 7.226 14.525 2.194 1.00 93.50 312 PHE A CA 1
ATOM 2525 C C . PHE A 1 312 ? 6.133 15.138 1.312 1.00 93.50 312 PHE A C 1
ATOM 2527 O O . PHE A 1 312 ? 5.998 16.358 1.275 1.00 93.50 312 PHE A O 1
ATOM 2534 N N . ILE A 1 313 ? 5.339 14.314 0.619 1.00 90.81 313 ILE A N 1
ATOM 2535 C CA . ILE A 1 313 ? 4.225 14.798 -0.206 1.00 90.81 313 ILE A CA 1
ATOM 2536 C C . ILE A 1 313 ? 3.227 15.552 0.674 1.00 90.81 313 ILE A C 1
ATOM 2538 O O . ILE A 1 313 ? 2.913 16.698 0.366 1.00 90.81 313 ILE A O 1
ATOM 2542 N N . ASN A 1 314 ? 2.794 14.966 1.796 1.00 87.94 314 ASN A N 1
ATOM 2543 C CA . ASN A 1 314 ? 1.825 15.573 2.714 1.00 87.94 314 ASN A CA 1
ATOM 2544 C C . ASN A 1 314 ? 2.251 16.958 3.217 1.00 87.94 314 ASN A C 1
ATOM 2546 O O . ASN A 1 314 ? 1.415 17.860 3.282 1.00 87.94 314 ASN A O 1
ATOM 2550 N N . ASP A 1 315 ? 3.537 17.149 3.513 1.00 87.44 315 ASP A N 1
ATOM 2551 C CA . ASP A 1 315 ? 4.071 18.451 3.923 1.00 87.44 315 ASP A CA 1
ATOM 2552 C C . ASP A 1 315 ? 3.953 19.503 2.806 1.00 87.44 315 ASP A C 1
ATOM 2554 O O . ASP A 1 315 ? 3.741 20.688 3.073 1.00 87.44 315 ASP A O 1
ATOM 2558 N N . LYS A 1 316 ? 4.045 19.087 1.537 1.00 82.25 316 LYS A N 1
ATOM 2559 C CA . LYS A 1 316 ? 3.918 19.973 0.369 1.00 82.25 316 LYS A CA 1
ATOM 2560 C C . LYS A 1 316 ? 2.466 20.246 -0.045 1.00 82.25 316 LYS A C 1
ATOM 2562 O O . LYS A 1 316 ? 2.202 21.273 -0.666 1.00 82.25 316 LYS A O 1
ATOM 2567 N N . LEU A 1 317 ? 1.508 19.391 0.328 1.00 70.50 317 LEU A N 1
ATOM 2568 C CA . LEU A 1 317 ? 0.087 19.525 -0.053 1.00 70.50 317 LEU A CA 1
ATOM 2569 C C . LEU A 1 317 ? -0.621 20.754 0.527 1.00 70.50 317 LEU A C 1
ATOM 2571 O O . LEU A 1 317 ? -1.719 21.095 0.092 1.00 70.50 317 LEU A O 1
ATOM 2575 N N . GLN A 1 318 ? -0.007 21.460 1.477 1.00 71.12 318 GLN A N 1
ATOM 2576 C CA . GLN A 1 318 ? -0.531 22.743 1.951 1.00 71.12 318 GLN A CA 1
ATOM 2577 C C . GLN A 1 318 ? -0.391 23.876 0.910 1.00 71.12 318 GLN A C 1
ATOM 2579 O O . GLN A 1 318 ? -0.807 25.012 1.157 1.00 71.12 318 GLN A O 1
ATOM 2584 N N . GLU A 1 319 ? 0.174 23.599 -0.270 1.00 74.38 319 GLU A N 1
ATOM 2585 C CA . GLU A 1 319 ? 0.287 24.568 -1.351 1.00 74.38 319 GLU A CA 1
ATOM 2586 C C . GLU A 1 319 ? -1.078 24.887 -1.994 1.00 74.38 319 GLU A C 1
ATOM 2588 O O . GLU A 1 319 ? -1.686 24.083 -2.699 1.00 74.38 319 GLU A O 1
ATOM 2593 N N . LYS A 1 320 ? -1.538 26.136 -1.826 1.00 80.44 320 LYS A N 1
ATOM 2594 C CA . LYS A 1 320 ? -2.835 26.627 -2.338 1.00 80.44 320 LYS A CA 1
ATOM 2595 C C . LYS A 1 320 ? -3.062 26.393 -3.836 1.00 80.44 320 LYS A C 1
ATOM 2597 O O . LYS A 1 320 ? -4.208 26.284 -4.261 1.00 80.44 320 LYS A O 1
ATOM 2602 N N . LYS A 1 321 ? -1.999 26.377 -4.645 1.00 78.94 321 LYS A N 1
ATOM 2603 C CA . LYS A 1 321 ? -2.102 26.199 -6.100 1.00 78.94 321 LYS A CA 1
ATOM 2604 C C . LYS A 1 321 ? -2.520 24.782 -6.478 1.00 78.94 321 LYS A C 1
ATOM 2606 O O . LYS A 1 321 ? -3.361 24.645 -7.359 1.00 78.94 321 LYS A O 1
ATOM 2611 N N . LEU A 1 322 ? -1.992 23.771 -5.789 1.00 78.81 322 LEU A N 1
ATOM 2612 C CA . LEU A 1 322 ? -2.375 22.380 -6.009 1.00 78.81 322 LEU A CA 1
ATOM 2613 C C . LEU A 1 322 ? -3.849 22.166 -5.652 1.00 78.81 322 LEU A C 1
ATOM 2615 O O . LEU A 1 322 ? -4.604 21.657 -6.468 1.00 78.81 322 LEU A O 1
ATOM 2619 N N . LEU A 1 323 ? -4.290 22.658 -4.490 1.00 82.19 323 LEU A N 1
ATOM 2620 C CA . LEU A 1 323 ? -5.700 22.576 -4.087 1.00 82.19 323 LEU A CA 1
ATOM 2621 C C . LEU A 1 323 ? -6.635 23.267 -5.090 1.00 82.19 323 LEU A C 1
ATOM 2623 O O . LEU A 1 323 ? -7.720 22.771 -5.375 1.00 82.19 323 LEU A O 1
ATOM 2627 N N . LYS A 1 324 ? -6.209 24.407 -5.650 1.00 84.12 324 LYS A N 1
ATOM 2628 C CA . LYS A 1 324 ? -6.973 25.113 -6.683 1.00 84.12 324 LYS A CA 1
ATOM 2629 C C . LYS A 1 324 ? -7.034 24.320 -7.991 1.00 84.12 324 LYS A C 1
ATOM 2631 O O . LYS A 1 324 ? -8.075 24.322 -8.634 1.00 84.12 324 LYS A O 1
ATOM 2636 N N . PHE A 1 325 ? -5.937 23.669 -8.383 1.00 82.62 325 PHE A N 1
ATOM 2637 C CA . PHE A 1 325 ? -5.923 22.779 -9.543 1.00 82.62 325 PHE A CA 1
ATOM 2638 C C . PHE A 1 325 ? -6.896 21.614 -9.351 1.00 82.62 325 PHE A C 1
ATOM 2640 O O . PHE A 1 325 ? -7.746 21.429 -10.210 1.00 82.62 325 PHE A O 1
ATOM 2647 N N . LEU A 1 326 ? -6.819 20.908 -8.215 1.00 81.00 326 LEU A N 1
ATOM 2648 C CA . LEU A 1 326 ? -7.703 19.778 -7.902 1.00 81.00 326 LEU A CA 1
ATOM 2649 C C . LEU A 1 326 ? -9.182 20.190 -7.908 1.00 81.00 326 LEU A C 1
ATOM 2651 O O . LEU A 1 326 ? -10.028 19.472 -8.423 1.00 81.00 326 LEU A O 1
ATOM 2655 N N . TYR A 1 327 ? -9.499 21.379 -7.384 1.00 84.31 327 TYR A N 1
ATOM 2656 C CA . TYR A 1 327 ? -10.854 21.924 -7.470 1.00 84.31 327 TYR A CA 1
ATOM 2657 C C . TYR A 1 327 ? -11.299 22.131 -8.923 1.00 84.31 327 TYR A C 1
ATOM 2659 O O . TYR A 1 327 ? -12.391 21.719 -9.290 1.00 84.31 327 TYR A O 1
ATOM 2667 N N . PHE A 1 328 ? -10.465 22.759 -9.757 1.00 82.56 328 PHE A N 1
ATOM 2668 C CA . PHE A 1 328 ? -10.835 23.037 -11.146 1.00 82.56 328 PHE A CA 1
ATOM 2669 C C . PHE A 1 328 ? -10.890 21.785 -12.020 1.00 82.56 328 PHE A C 1
ATOM 2671 O O . PHE A 1 328 ? -11.708 21.739 -12.931 1.00 82.56 328 PHE A O 1
ATOM 2678 N N . SER A 1 329 ? -10.057 20.774 -11.759 1.00 76.00 329 SER A N 1
ATOM 2679 C CA . SER A 1 329 ? -10.142 19.501 -12.481 1.00 76.00 329 SER A CA 1
ATOM 2680 C C . SER A 1 329 ? -11.443 18.754 -12.195 1.00 76.00 329 SER A C 1
ATOM 2682 O O . SER A 1 329 ? -11.915 18.029 -13.061 1.00 76.00 329 SER A O 1
ATOM 2684 N N . GLU A 1 330 ? -12.031 18.962 -11.015 1.00 75.88 330 GLU A N 1
ATOM 2685 C CA . GLU A 1 330 ? -13.340 18.414 -10.640 1.00 75.88 330 GLU A CA 1
ATOM 2686 C C . GLU A 1 330 ? -14.510 19.349 -10.988 1.00 75.88 330 GLU A C 1
ATOM 2688 O O . GLU A 1 330 ? -15.659 18.931 -11.003 1.00 75.88 330 GLU A O 1
ATOM 2693 N N . GLU A 1 331 ? -14.268 20.625 -11.298 1.00 77.25 331 GLU A N 1
ATOM 2694 C CA . GLU A 1 331 ? -15.345 21.539 -11.714 1.00 77.25 331 GLU A CA 1
ATOM 2695 C C . GLU A 1 331 ? -15.950 21.131 -13.069 1.00 77.25 331 GLU A C 1
ATOM 2697 O O . GLU A 1 331 ? -17.113 21.416 -13.344 1.00 77.25 331 GLU A O 1
ATOM 2702 N N . GLU A 1 332 ? -15.172 20.430 -13.896 1.00 64.12 332 GLU A N 1
ATOM 2703 C CA . GLU A 1 332 ? -15.617 19.883 -15.179 1.00 64.12 332 GLU A CA 1
ATOM 2704 C C . GLU A 1 332 ? -16.203 18.458 -15.063 1.00 64.12 332 GLU A C 1
ATOM 2706 O O . GLU A 1 332 ? -16.669 17.915 -16.068 1.00 64.12 332 GLU A O 1
ATOM 2711 N N . SER A 1 333 ? -16.202 17.837 -13.871 1.00 63.34 333 SER A N 1
ATOM 2712 C CA . SER A 1 333 ? -16.782 16.506 -13.659 1.00 63.34 333 SER A CA 1
ATOM 2713 C C . SER A 1 333 ? -18.279 16.612 -13.332 1.00 63.34 333 SER A C 1
ATOM 2715 O O . SER A 1 333 ? -18.714 16.786 -12.195 1.00 63.34 333 SER A O 1
ATOM 2717 N N . ASP A 1 334 ? -19.116 16.499 -14.366 1.00 62.78 334 ASP A N 1
ATOM 2718 C CA . ASP A 1 334 ? -20.559 16.371 -14.168 1.00 62.78 334 ASP A CA 1
ATOM 2719 C C . ASP A 1 334 ? -20.867 15.012 -13.524 1.00 62.78 334 ASP A C 1
ATOM 2721 O O . ASP A 1 334 ? -20.523 13.949 -14.054 1.00 62.78 334 ASP A O 1
ATOM 2725 N N . ALA A 1 335 ? -21.585 15.022 -12.396 1.00 68.25 335 ALA A N 1
ATOM 2726 C CA . ALA A 1 335 ? -22.262 13.816 -11.937 1.00 68.25 335 ALA A CA 1
ATOM 2727 C C . ALA A 1 335 ? -23.148 13.304 -13.084 1.00 68.25 335 ALA A C 1
ATOM 2729 O O . ALA A 1 335 ? -23.743 14.108 -13.801 1.00 68.25 335 ALA A O 1
ATOM 2730 N N . ALA A 1 336 ? -23.272 11.983 -13.252 1.00 72.19 336 ALA A N 1
ATOM 2731 C CA . ALA A 1 336 ? -24.123 11.368 -14.276 1.00 72.19 336 ALA A CA 1
ATOM 2732 C C . ALA A 1 336 ? -25.621 11.561 -13.958 1.00 72.19 336 ALA A C 1
ATOM 2734 O O . ALA A 1 336 ? -26.387 10.608 -13.846 1.00 72.19 336 ALA A O 1
ATOM 2735 N N . ILE A 1 337 ? -26.041 12.807 -13.765 1.00 79.38 337 ILE A N 1
ATOM 2736 C CA . ILE A 1 337 ? -27.340 13.261 -13.310 1.00 79.38 337 ILE A CA 1
ATOM 2737 C C . ILE A 1 337 ? -27.763 14.394 -14.248 1.00 79.38 337 ILE A C 1
ATOM 2739 O O . ILE A 1 337 ? -27.111 15.425 -14.363 1.00 79.38 337 ILE A O 1
ATOM 2743 N N . GLY A 1 338 ? -28.871 14.193 -14.950 1.00 76.38 338 GLY A N 1
ATOM 2744 C CA . GLY A 1 338 ? -29.485 15.200 -15.795 1.00 76.38 338 GLY A CA 1
ATOM 2745 C C . GLY A 1 338 ? -30.130 16.317 -14.979 1.00 76.38 338 GLY A C 1
ATOM 2746 O O . GLY A 1 338 ? -30.306 16.233 -13.767 1.00 76.38 338 GLY A O 1
ATOM 2747 N N . PHE A 1 339 ? -30.572 17.356 -15.680 1.00 78.00 339 PHE A N 1
ATOM 2748 C CA . PHE A 1 339 ? -31.119 18.580 -15.087 1.00 78.00 339 PHE A CA 1
ATOM 2749 C C . PHE A 1 339 ? -32.273 18.381 -14.077 1.00 78.00 339 PHE A C 1
ATOM 2751 O O . PHE A 1 339 ? -32.481 19.234 -13.220 1.00 78.00 339 PHE A O 1
ATOM 2758 N N . PHE A 1 340 ? -33.020 17.271 -14.144 1.00 86.06 340 PHE A N 1
ATOM 2759 C CA . PHE A 1 340 ? -34.115 16.961 -13.212 1.00 86.06 340 PHE A CA 1
ATOM 2760 C C . PHE A 1 340 ? -33.747 15.903 -12.158 1.00 86.06 340 PHE A C 1
ATOM 2762 O O . PHE A 1 340 ? -34.637 15.346 -11.519 1.00 86.06 340 PHE A O 1
ATOM 2769 N N . GLY A 1 341 ? -32.460 15.605 -11.960 1.00 79.12 341 GLY A N 1
ATOM 2770 C CA . GLY A 1 341 ? -32.021 14.613 -10.977 1.00 79.12 341 GLY A CA 1
ATOM 2771 C C . GLY A 1 341 ? -32.059 13.162 -11.473 1.00 79.12 341 GLY A C 1
ATOM 2772 O O . GLY A 1 341 ? -31.818 12.247 -10.692 1.00 79.12 341 GLY A O 1
ATOM 2773 N N . GLN A 1 342 ? -32.374 12.926 -12.750 1.00 85.12 342 GLN A N 1
ATOM 2774 C CA . GLN A 1 342 ? -32.393 11.590 -13.346 1.00 85.12 342 GLN A CA 1
ATOM 2775 C C . GLN A 1 342 ? -30.995 11.142 -13.758 1.00 85.12 342 GLN A C 1
ATOM 2777 O O . GLN A 1 342 ? -30.235 11.935 -14.299 1.00 85.12 342 GLN A O 1
ATOM 2782 N N . PHE A 1 343 ? -30.678 9.864 -13.594 1.00 85.00 343 PHE A N 1
ATOM 2783 C CA . PHE A 1 343 ? -29.403 9.330 -14.054 1.00 85.00 343 PHE A CA 1
ATOM 2784 C C . PHE A 1 343 ? -29.226 9.454 -15.576 1.00 85.00 343 PHE A C 1
ATOM 2786 O O . PHE A 1 343 ? -30.150 9.189 -16.353 1.00 85.00 343 PHE A O 1
ATOM 2793 N N . ILE A 1 344 ? -28.033 9.863 -16.005 1.00 83.81 344 ILE A N 1
ATOM 2794 C CA . ILE A 1 344 ? -27.617 9.832 -17.407 1.00 83.81 344 ILE A CA 1
ATOM 2795 C C . ILE A 1 344 ? -27.160 8.405 -17.698 1.00 83.81 344 ILE A C 1
ATOM 2797 O O . ILE A 1 344 ? -26.166 7.938 -17.156 1.00 83.81 344 ILE A O 1
ATOM 2801 N N . VAL A 1 345 ? -27.923 7.715 -18.538 1.00 86.56 345 VAL A N 1
ATOM 2802 C CA . VAL A 1 345 ? -27.682 6.317 -18.916 1.00 86.56 345 VAL A CA 1
ATOM 2803 C C . VAL A 1 345 ? -27.014 6.217 -20.284 1.00 86.56 345 VAL A C 1
ATOM 2805 O O . VAL A 1 345 ? -27.162 7.123 -21.111 1.00 86.56 345 VAL A O 1
ATOM 2808 N N . GLU A 1 346 ? -26.323 5.107 -20.534 1.00 84.81 346 GLU A N 1
ATOM 2809 C CA . GLU A 1 346 ? -25.702 4.788 -21.820 1.00 84.81 346 GLU A CA 1
ATOM 2810 C C . GLU A 1 346 ? -26.767 4.698 -22.932 1.00 84.81 346 GLU A C 1
ATOM 2812 O O . GLU A 1 346 ? -27.852 4.130 -22.754 1.00 84.81 346 GLU A O 1
ATOM 2817 N N . LYS A 1 347 ? -26.494 5.315 -24.087 1.00 83.25 347 LYS A N 1
ATOM 2818 C CA . LYS A 1 347 ? -27.461 5.477 -25.194 1.00 83.25 347 LYS A CA 1
ATOM 2819 C C . LYS A 1 347 ? -27.013 4.824 -26.494 1.00 83.25 347 LYS A C 1
ATOM 2821 O O . LYS A 1 347 ? -27.868 4.541 -27.338 1.00 83.25 347 LYS A O 1
ATOM 2826 N N . ASN A 1 348 ? -25.709 4.644 -26.656 1.00 85.00 348 ASN A N 1
ATOM 2827 C CA . ASN A 1 348 ? -25.054 4.336 -27.918 1.00 85.00 348 ASN A CA 1
ATOM 2828 C C . ASN A 1 348 ? -24.487 2.916 -27.938 1.00 85.00 348 ASN A C 1
ATOM 2830 O O . ASN A 1 348 ? -24.444 2.310 -29.007 1.00 85.00 348 ASN A O 1
ATOM 2834 N N . ASP A 1 349 ? -24.093 2.380 -26.783 1.00 83.06 349 ASP A N 1
ATOM 2835 C CA . ASP A 1 349 ? -23.754 0.966 -26.650 1.00 83.06 349 ASP A CA 1
ATOM 2836 C C . ASP A 1 349 ? -25.031 0.124 -26.531 1.00 83.06 349 ASP A C 1
ATOM 2838 O O . ASP A 1 349 ? -25.817 0.290 -25.601 1.00 83.06 349 ASP A O 1
ATOM 2842 N N . ASN A 1 350 ? -25.258 -0.771 -27.494 1.00 83.88 350 ASN A N 1
ATOM 2843 C CA . ASN A 1 350 ? -26.449 -1.617 -27.524 1.00 83.88 350 ASN A CA 1
ATOM 2844 C C . ASN A 1 350 ? -26.471 -2.665 -26.403 1.00 83.88 350 ASN A C 1
ATOM 2846 O O . ASN A 1 350 ? -27.567 -3.046 -25.997 1.00 83.88 350 ASN A O 1
ATOM 2850 N N . GLU A 1 351 ? -25.316 -3.128 -25.913 1.00 83.00 351 GLU A N 1
ATOM 2851 C CA . GLU A 1 351 ? -25.265 -4.110 -24.818 1.00 83.00 351 GLU A CA 1
ATOM 2852 C C . GLU A 1 351 ? -25.598 -3.464 -23.469 1.00 83.00 351 GLU A C 1
ATOM 2854 O O . GLU A 1 351 ? -26.295 -4.062 -22.653 1.00 83.00 351 GLU A O 1
ATOM 2859 N N . ASN A 1 352 ? -25.187 -2.208 -23.278 1.00 78.44 352 ASN A N 1
ATOM 2860 C CA . ASN A 1 352 ? -25.327 -1.479 -22.014 1.00 78.44 352 ASN A CA 1
ATOM 2861 C C . ASN A 1 352 ? -26.403 -0.379 -22.050 1.00 78.44 352 ASN A C 1
ATOM 2863 O O . ASN A 1 352 ? -26.523 0.431 -21.128 1.00 78.44 352 ASN A O 1
ATOM 2867 N N . LYS A 1 353 ? -27.234 -0.343 -23.097 1.00 86.44 353 LYS A N 1
ATOM 2868 C CA . LYS A 1 353 ? -28.235 0.709 -23.297 1.00 86.44 353 LYS A CA 1
ATOM 2869 C C . LYS A 1 353 ? -29.223 0.794 -22.134 1.00 86.44 353 LYS A C 1
ATOM 2871 O O . LYS A 1 353 ? -29.951 -0.154 -21.849 1.00 86.44 353 LYS A O 1
ATOM 2876 N N . GLY A 1 354 ? -29.335 1.977 -21.537 1.00 82.50 354 GLY A N 1
ATOM 2877 C CA . GLY A 1 354 ? -30.251 2.233 -20.425 1.00 82.50 354 GLY A CA 1
ATOM 2878 C C . GLY A 1 354 ? -29.684 1.907 -19.041 1.00 82.50 354 GLY A C 1
ATOM 2879 O O . GLY A 1 354 ? -30.375 2.161 -18.055 1.00 82.50 354 GLY A O 1
ATOM 2880 N N . PHE A 1 355 ? -28.446 1.413 -18.952 1.00 81.75 355 PHE A N 1
ATOM 2881 C CA . PHE A 1 355 ? -27.720 1.275 -17.693 1.00 81.75 355 PHE A CA 1
ATOM 2882 C C . PHE A 1 355 ? -26.897 2.532 -17.381 1.00 81.75 355 PHE A C 1
ATOM 2884 O O . PHE A 1 355 ? -26.592 3.342 -18.258 1.00 81.75 355 PHE A O 1
ATOM 2891 N N . LEU A 1 356 ? -26.589 2.713 -16.099 1.00 75.25 356 LEU A N 1
ATOM 2892 C CA . LEU A 1 356 ? -25.612 3.692 -15.629 1.00 75.25 356 LEU A CA 1
ATOM 2893 C C . LEU A 1 356 ? -24.216 3.279 -16.111 1.00 75.25 356 LEU A C 1
ATOM 2895 O O . LEU A 1 356 ? -23.881 2.103 -15.978 1.00 75.25 356 LEU A O 1
ATOM 2899 N N . ASN A 1 357 ? -23.453 4.227 -16.671 1.00 53.97 357 ASN A N 1
ATOM 2900 C CA . ASN A 1 357 ? -22.029 4.022 -16.972 1.00 53.97 357 ASN A CA 1
ATOM 2901 C C . ASN A 1 357 ? -21.211 3.904 -15.685 1.00 53.97 357 ASN A C 1
ATOM 2903 O O . ASN A 1 357 ? -21.519 4.667 -14.736 1.00 53.97 357 ASN A O 1
#

pLDDT: mean 86.51, std 11.38, range [44.38, 98.62]

Secondary structure (DSSP, 8-state):
-B---EEEETTSBHHHHHHHHHHTT-SEEEEEETTEEEEEEEHHHIIIIITTT--TT-BHHHH-BSSPP-EETTS-HHHHHHHHHHTT-SEEEEE-TTS-EEEEEEHHHHHHHHTHHHHHHHHHHH--TT-HHHHHHHHHHHHHHHHHHHHTT--HHHHHHHHHHHHHHHHHHHHHHHHHHHHTTT--SSPPPEEEEE-HHHHHT---SS--B-EEEEE---SSS-HHHHHHHHHHHHHHHHHHHHHTT-PBPTT--STTSGGGEEEHHHHHHHHHHHHHH--HHHHHHHHHHHT-EEEEE-HHHHHHHHHHHHHHTT-HHHHHHHHHHHHT---SB-TTS-B-B--S-TTTTTSB-

Foldseek 3Di:
DAAQEDEDEQQAWPVVRVVVNVVVVHFKYFYDDPQAGQFIDGPVLCVVPPPPPDDRNHTCNVRTDPDAAAEEPPDDLLVVLVSCVVVVHQKHFYAYPVRDTPHIDGNVNSCCVVCVVVVVVLCVLCVCLADLVSLLVLLVCLVVVLVVCVVVVHDLQVSLLVLLVSLLVSLASLLVNLCVVLVVVPLDDDQFWKFKKFWDSSLVSRDDSAAAGQIAMETAPPDPDDPVSNVVSQLSSQVSSQVSSCVSRRNHDPVNNGHNDPLRYYYLVVLLVLLVVLVVVLDLVSLVVLVRLQSMATSDTDRVSVVVSNVSSVVVVVDPSSVVSVVVVCVPPDDQADPVRDGNFDPPDPVRHPHHD